Protein AF-A0A4R9LVB4-F1 (afdb_monomer_lite)

Foldseek 3Di:
DPDVPLVLVVVLQCVLQVDDPPDPDDPLADQLAQDPDQDDQDDDDDPDDFDDDDPVLVVLQVVSVVSCVVSCCLPLVNLVVSLVSLVVQQVLLCPQQDPVSCPVPYDDRQDDRNDGPRSSLRSSLVSRLVVLLVDDLVSLVVSLSSLSSSLSSLVSSLVSDDPVSVVSSVVSVVSSVSSSVSSVSSVVSSVVVVCVVVVD

Sequence (200 aa):
MKNYFLKIFFILVCTLIGCDFSTPKGNLIAPISNTEVRYPALVIPEGFAPSPMIAVESQKIESTKNLILRKGFNDNQVITIQLEELKSLNEFFRNNTTSEGTKFIGQIEGYSPGMTLEEYIDQTIQITIENAKNHPIEFLKDLRLEIVSWVFALQLIKSRCDVNTSEECKAISNISDKYLFLREEVIKIITEKSKAEIGL

pLDDT: mean 72.22, std 20.3, range [26.42, 96.81]

Organism: NCBI:txid1193500

Structure (mmCIF, N/CA/C/O backbone):
data_AF-A0A4R9LVB4-F1
#
_entry.id   AF-A0A4R9LVB4-F1
#
loop_
_atom_site.group_PDB
_atom_site.id
_atom_site.type_symbol
_atom_site.label_atom_id
_atom_site.label_alt_id
_atom_site.label_comp_id
_atom_site.label_asym_id
_atom_site.label_entity_id
_atom_site.label_seq_id
_atom_site.pdbx_PDB_ins_code
_atom_site.Cartn_x
_atom_site.Cartn_y
_atom_site.Cartn_z
_atom_site.occupancy
_atom_site.B_iso_or_equiv
_atom_site.auth_seq_id
_atom_site.auth_comp_id
_atom_site.auth_asym_id
_atom_site.auth_atom_id
_atom_site.pdbx_PDB_model_num
ATOM 1 N N . MET A 1 1 ? 9.456 16.749 22.267 1.00 26.91 1 MET A N 1
ATOM 2 C CA . MET A 1 1 ? 8.424 15.817 21.770 1.00 26.91 1 MET A CA 1
ATOM 3 C C . MET A 1 1 ? 8.165 16.123 20.303 1.00 26.91 1 MET A C 1
ATOM 5 O O . MET A 1 1 ? 7.292 16.910 19.984 1.00 26.91 1 MET A O 1
ATOM 9 N N . LYS A 1 2 ? 9.029 15.604 19.429 1.00 26.69 2 LYS A N 1
ATOM 10 C CA . LYS A 1 2 ? 8.995 15.784 17.973 1.00 26.69 2 LYS A CA 1
ATOM 11 C C . LYS A 1 2 ? 8.874 14.378 17.369 1.00 26.69 2 LYS A C 1
ATOM 13 O O . LYS A 1 2 ? 9.539 13.476 17.875 1.00 26.69 2 LYS A O 1
ATOM 18 N N . ASN A 1 3 ? 8.050 14.214 16.333 1.00 30.45 3 ASN A N 1
ATOM 19 C CA . ASN A 1 3 ? 7.926 13.013 15.483 1.00 30.45 3 ASN A CA 1
ATOM 20 C C . ASN A 1 3 ? 6.922 11.924 15.919 1.00 30.45 3 ASN A C 1
ATOM 22 O O . ASN A 1 3 ? 7.220 10.749 15.726 1.00 30.45 3 ASN A O 1
ATOM 26 N N . TYR A 1 4 ? 5.751 12.249 16.484 1.00 30.80 4 TYR A N 1
ATOM 27 C CA . TYR A 1 4 ? 4.797 11.207 16.919 1.00 30.80 4 TYR A CA 1
ATOM 28 C C . TYR A 1 4 ? 3.631 10.922 15.968 1.00 30.80 4 TYR A C 1
ATOM 30 O O . TYR A 1 4 ? 3.122 9.813 15.998 1.00 30.80 4 TYR A O 1
ATOM 38 N N . PHE A 1 5 ? 3.238 11.832 15.078 1.00 32.47 5 PHE A N 1
ATOM 39 C CA . PHE A 1 5 ? 2.037 11.594 14.263 1.00 32.47 5 PHE A CA 1
ATOM 40 C C . PHE A 1 5 ? 2.294 10.924 12.916 1.00 32.47 5 PHE A C 1
ATOM 42 O O . PHE A 1 5 ? 1.523 10.049 12.536 1.00 32.47 5 PHE A O 1
ATOM 49 N N . LEU A 1 6 ? 3.437 11.192 12.273 1.00 35.38 6 LEU A N 1
ATOM 50 C CA . LEU A 1 6 ? 3.921 10.333 11.184 1.00 35.38 6 LEU A CA 1
ATOM 51 C C . LEU A 1 6 ? 4.156 8.906 11.700 1.00 35.38 6 LEU A C 1
ATOM 53 O O . LEU A 1 6 ? 3.907 7.934 11.000 1.00 35.38 6 LEU A O 1
ATOM 57 N N . LYS A 1 7 ? 4.533 8.784 12.981 1.00 30.44 7 LYS A N 1
ATOM 58 C CA . LYS A 1 7 ? 4.608 7.507 13.677 1.00 30.44 7 LYS A CA 1
ATOM 59 C C . LYS A 1 7 ? 3.251 6.872 13.939 1.00 30.44 7 LYS A C 1
ATOM 61 O O . LYS A 1 7 ? 3.282 5.688 14.137 1.00 30.44 7 LYS A O 1
ATOM 66 N N . ILE A 1 8 ? 2.088 7.521 13.943 1.00 36.44 8 ILE A N 1
ATOM 67 C CA . ILE A 1 8 ? 0.835 6.802 14.267 1.00 36.44 8 ILE A CA 1
ATOM 68 C C . ILE A 1 8 ? 0.331 6.007 13.060 1.00 36.44 8 ILE A C 1
ATOM 70 O O . ILE A 1 8 ? 0.051 4.827 13.214 1.00 36.44 8 ILE A O 1
ATOM 74 N N . PHE A 1 9 ? 0.339 6.572 11.849 1.00 38.88 9 PHE A N 1
ATOM 75 C CA . PHE A 1 9 ? 0.027 5.804 10.632 1.00 38.88 9 PHE A CA 1
ATOM 76 C C . PHE A 1 9 ? 1.155 4.816 10.283 1.00 38.88 9 PHE A C 1
ATOM 78 O O . PHE A 1 9 ? 0.899 3.676 9.903 1.00 38.88 9 PHE A O 1
ATOM 85 N N . PHE A 1 10 ? 2.413 5.215 10.511 1.00 39.78 10 PHE A N 1
ATOM 86 C CA . PHE A 1 10 ? 3.577 4.344 10.352 1.00 39.78 10 PHE A CA 1
ATOM 87 C C . PHE A 1 10 ? 3.669 3.276 11.447 1.00 39.78 10 PHE A C 1
ATOM 89 O O . PHE A 1 10 ? 4.122 2.196 11.151 1.00 39.78 10 PHE A O 1
ATOM 96 N N . ILE A 1 11 ? 3.225 3.493 12.687 1.00 42.69 11 ILE A N 1
ATOM 97 C CA . ILE A 1 11 ? 3.117 2.450 13.723 1.00 42.69 11 ILE A CA 1
ATOM 98 C C . ILE A 1 11 ? 1.919 1.578 13.397 1.00 42.69 11 ILE A C 1
ATOM 100 O O . ILE A 1 11 ? 2.075 0.380 13.503 1.00 42.69 11 ILE A O 1
ATOM 104 N N . LEU A 1 12 ? 0.785 2.094 12.918 1.00 40.44 12 LEU A N 1
ATOM 105 C CA . LEU A 1 12 ? -0.330 1.242 12.494 1.00 40.44 12 LEU A CA 1
ATOM 106 C C . LEU A 1 12 ? 0.132 0.276 11.392 1.00 40.44 12 LEU A C 1
ATOM 108 O O . LEU A 1 12 ? 0.024 -0.933 11.540 1.00 40.44 12 LEU A O 1
ATOM 112 N N . VAL A 1 13 ? 0.773 0.795 10.340 1.00 43.84 13 VAL A N 1
ATOM 113 C CA . VAL A 1 13 ? 1.277 -0.009 9.220 1.00 43.84 13 VAL A CA 1
ATOM 114 C C . VAL A 1 13 ? 2.515 -0.831 9.611 1.00 43.84 13 VAL A C 1
ATOM 116 O O . VAL A 1 13 ? 2.524 -2.030 9.379 1.00 43.84 13 VAL A O 1
ATOM 119 N N . CYS A 1 14 ? 3.535 -0.280 10.275 1.00 39.94 14 CYS A N 1
ATOM 120 C CA . CYS A 1 14 ? 4.749 -1.013 10.682 1.00 39.94 14 CYS A CA 1
ATOM 121 C C . CYS A 1 14 ? 4.556 -1.961 11.867 1.00 39.94 14 CYS A C 1
ATOM 123 O O . CYS A 1 14 ? 5.335 -2.909 11.988 1.00 39.94 14 CYS A O 1
ATOM 125 N N . THR A 1 15 ? 3.552 -1.757 12.726 1.00 38.78 15 THR A N 1
ATOM 126 C CA . THR A 1 15 ? 3.123 -2.801 13.666 1.00 38.78 15 THR A CA 1
ATOM 127 C C . THR A 1 15 ? 2.444 -3.909 12.884 1.00 38.78 15 THR A C 1
ATOM 129 O O . THR A 1 15 ? 2.888 -5.035 13.022 1.00 38.78 15 THR A O 1
ATOM 132 N N . LEU A 1 16 ? 1.535 -3.616 11.946 1.00 39.50 16 LEU A N 1
ATOM 133 C CA . LEU A 1 16 ? 0.900 -4.629 11.089 1.00 39.50 16 LEU A CA 1
ATOM 134 C C . LEU A 1 16 ? 1.887 -5.508 10.296 1.00 39.50 16 LEU A C 1
ATOM 136 O O . LEU A 1 16 ? 1.681 -6.715 10.211 1.00 39.50 16 LEU A O 1
ATOM 140 N N . ILE A 1 17 ? 2.974 -4.955 9.747 1.00 37.66 17 ILE A N 1
ATOM 141 C CA . ILE A 1 17 ? 4.008 -5.732 9.015 1.00 37.66 17 ILE A CA 1
ATOM 142 C C . ILE A 1 17 ? 5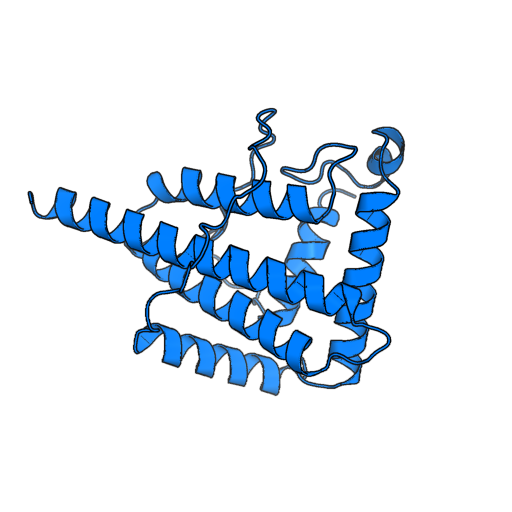.211 -6.110 9.874 1.00 37.66 17 ILE A C 1
ATOM 144 O O . ILE A 1 17 ? 6.146 -6.735 9.381 1.00 37.66 17 ILE A O 1
ATOM 148 N N . GLY A 1 18 ? 5.217 -5.755 11.158 1.00 32.81 18 GLY A N 1
ATOM 149 C CA . GLY A 1 18 ? 6.311 -6.081 12.050 1.00 32.81 18 GLY A CA 1
ATOM 150 C C . GLY A 1 18 ? 7.680 -5.632 11.532 1.00 32.81 18 GLY A C 1
ATOM 151 O O . GLY A 1 18 ? 8.610 -6.440 11.593 1.00 32.81 18 GLY A O 1
ATOM 152 N N . CYS A 1 19 ? 7.798 -4.391 11.051 1.00 35.19 19 CYS A N 1
ATOM 153 C CA . CYS A 1 19 ? 9.089 -3.818 10.680 1.00 35.19 19 CYS A CA 1
ATOM 154 C C . CYS A 1 19 ? 10.017 -3.828 11.896 1.00 35.19 19 CYS A C 1
ATOM 156 O O . CYS A 1 19 ? 9.744 -3.216 12.930 1.00 35.19 19 CYS A O 1
ATOM 158 N N . ASP A 1 20 ? 11.119 -4.552 11.761 1.00 26.66 20 ASP A N 1
ATOM 159 C CA . ASP A 1 20 ? 12.248 -4.451 12.661 1.00 26.66 20 ASP A CA 1
ATOM 160 C C . ASP A 1 20 ? 12.959 -3.117 12.384 1.00 26.66 20 ASP A C 1
ATOM 162 O O . ASP A 1 20 ? 13.571 -2.933 11.334 1.00 26.66 20 ASP A O 1
ATOM 166 N N . PHE A 1 21 ? 12.873 -2.165 13.317 1.00 36.38 21 PHE A N 1
ATOM 167 C CA . PHE A 1 21 ? 13.609 -0.894 13.246 1.00 36.38 21 PHE A CA 1
ATOM 168 C C . PHE A 1 21 ? 15.138 -1.078 13.374 1.00 36.38 21 PHE A C 1
ATOM 170 O O . PHE A 1 21 ? 15.876 -0.093 13.362 1.00 36.38 21 PHE A O 1
ATOM 177 N N . SER A 1 22 ? 15.630 -2.318 13.489 1.00 26.42 22 SER A N 1
ATOM 178 C CA . SER A 1 22 ? 17.054 -2.641 13.634 1.00 26.42 22 SER A CA 1
A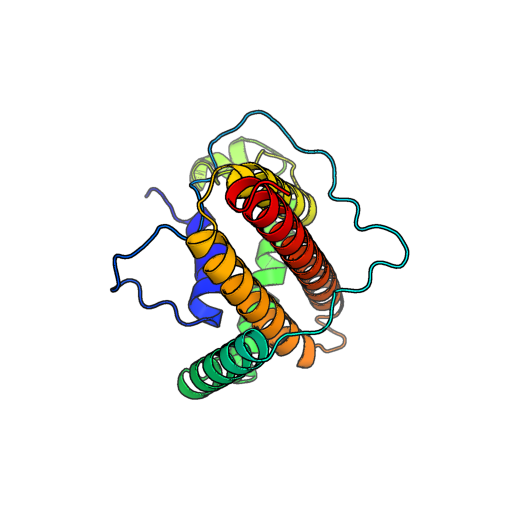TOM 179 C C . SER A 1 22 ? 17.814 -2.798 12.312 1.00 26.42 22 SER A C 1
ATOM 181 O O . SER A 1 22 ? 19.028 -2.998 12.355 1.00 26.42 22 SER A O 1
ATOM 183 N N . THR A 1 23 ? 17.169 -2.733 11.137 1.00 27.95 23 THR A N 1
ATOM 184 C CA . THR A 1 23 ? 17.872 -2.917 9.850 1.00 27.95 23 THR A CA 1
ATOM 185 C C . THR A 1 23 ? 18.045 -1.598 9.083 1.00 27.95 23 THR A C 1
ATOM 187 O O . THR A 1 23 ? 17.078 -1.066 8.540 1.00 27.95 23 THR A O 1
ATOM 190 N N . PRO A 1 24 ? 19.274 -1.055 8.968 1.00 30.64 24 PRO A N 1
ATOM 191 C CA . PRO A 1 24 ? 19.526 0.154 8.203 1.00 30.64 24 PRO A CA 1
ATOM 192 C C . PRO A 1 24 ? 19.801 -0.216 6.743 1.00 30.64 24 PRO A C 1
ATOM 194 O O . PRO A 1 24 ? 20.961 -0.344 6.364 1.00 30.64 24 PRO A O 1
ATOM 197 N N . LYS A 1 25 ? 18.771 -0.389 5.907 1.00 29.84 25 LYS A N 1
ATOM 198 C CA . LYS A 1 25 ? 18.921 -0.312 4.440 1.00 29.84 25 LYS A CA 1
ATOM 199 C C . LYS A 1 25 ? 17.657 0.250 3.792 1.00 29.84 25 LYS A C 1
ATOM 201 O O . LYS A 1 25 ? 16.696 -0.469 3.571 1.00 29.84 25 LYS A O 1
ATOM 206 N N . GLY A 1 26 ? 17.730 1.537 3.457 1.00 28.50 26 GLY A N 1
ATOM 207 C CA . GLY A 1 26 ? 16.773 2.236 2.607 1.00 28.50 26 GLY A CA 1
ATOM 208 C C . GLY A 1 26 ? 15.597 2.816 3.379 1.00 28.50 26 GLY A C 1
ATOM 209 O O . GLY A 1 26 ? 14.735 2.090 3.856 1.00 28.50 26 GLY A O 1
ATOM 210 N N . ASN A 1 27 ? 15.522 4.145 3.448 1.00 32.59 27 ASN A N 1
ATOM 211 C CA . ASN A 1 27 ? 14.241 4.810 3.657 1.00 32.59 27 ASN A CA 1
ATOM 212 C C . ASN A 1 27 ? 13.368 4.457 2.440 1.00 32.59 27 ASN A C 1
ATOM 214 O O . ASN A 1 27 ? 13.447 5.119 1.410 1.00 32.59 27 ASN A O 1
ATOM 218 N N . LEU A 1 28 ? 12.607 3.360 2.535 1.00 38.12 28 LEU A N 1
ATOM 219 C CA . LEU A 1 28 ? 11.703 2.860 1.485 1.00 38.12 28 LEU A CA 1
ATOM 220 C C . LEU A 1 28 ? 10.564 3.838 1.172 1.00 38.12 28 LEU A C 1
ATOM 222 O O . LEU A 1 28 ? 9.851 3.683 0.188 1.00 38.12 28 LEU A O 1
ATOM 226 N N . ILE A 1 29 ? 10.425 4.870 1.997 1.00 38.47 29 ILE A N 1
ATOM 227 C CA . ILE A 1 29 ? 9.516 5.983 1.802 1.00 38.47 29 ILE A CA 1
ATOM 228 C C . ILE A 1 29 ? 10.393 7.230 1.751 1.00 38.47 29 ILE A C 1
ATOM 230 O O . ILE A 1 29 ? 11.121 7.531 2.703 1.00 38.47 29 ILE A O 1
ATOM 234 N N . ALA A 1 30 ? 10.373 7.922 0.612 1.00 33.88 30 ALA A N 1
ATOM 235 C CA . ALA A 1 30 ? 10.979 9.240 0.511 1.00 33.88 30 ALA A CA 1
ATOM 236 C C . ALA A 1 30 ? 10.331 10.149 1.572 1.00 33.88 30 ALA A C 1
ATOM 238 O O . ALA A 1 30 ? 9.108 10.091 1.722 1.00 33.88 30 ALA A O 1
ATOM 239 N N . PRO A 1 31 ? 11.107 10.962 2.316 1.00 40.16 31 PRO A N 1
ATOM 240 C CA . PRO A 1 31 ? 10.528 11.899 3.270 1.00 40.16 31 PRO A CA 1
ATOM 241 C C . PRO A 1 31 ? 9.497 12.745 2.531 1.00 40.16 31 PRO A C 1
ATOM 243 O O . PRO A 1 31 ? 9.786 13.289 1.458 1.00 40.16 31 PRO A O 1
ATOM 246 N N . ILE A 1 32 ? 8.284 12.801 3.075 1.00 42.19 32 ILE A N 1
ATOM 247 C CA . ILE A 1 32 ? 7.233 13.621 2.501 1.00 42.19 32 ILE A CA 1
ATOM 248 C C . ILE A 1 32 ? 7.673 15.046 2.827 1.00 42.19 32 ILE A C 1
ATOM 250 O O . ILE A 1 32 ? 7.535 15.535 3.944 1.00 42.19 32 ILE A O 1
ATOM 254 N N . SER A 1 33 ? 8.328 15.695 1.866 1.00 42.34 33 SER A N 1
ATOM 255 C CA . SER A 1 33 ? 8.682 17.104 1.996 1.00 42.34 33 SER A CA 1
ATOM 256 C C . SER A 1 33 ? 7.420 17.878 2.379 1.00 42.34 33 SER A C 1
ATOM 258 O O . SER A 1 33 ? 6.333 17.563 1.890 1.00 42.34 33 SER A O 1
ATOM 260 N N . ASN A 1 34 ? 7.556 18.888 3.243 1.00 45.31 34 ASN A N 1
ATOM 261 C CA . ASN A 1 34 ? 6.522 19.894 3.481 1.00 45.31 34 ASN A CA 1
ATOM 262 C C . ASN A 1 34 ? 6.298 20.688 2.182 1.00 45.31 34 ASN A C 1
ATOM 264 O O . ASN A 1 34 ? 6.705 21.840 2.054 1.00 45.31 34 ASN A O 1
ATOM 268 N N . THR A 1 35 ? 5.719 20.054 1.170 1.00 45.09 35 THR A N 1
ATOM 269 C CA . THR A 1 35 ? 5.349 20.700 -0.074 1.00 45.09 35 THR A CA 1
ATOM 270 C C . THR A 1 35 ? 4.042 21.433 0.167 1.00 45.09 35 THR A C 1
ATOM 272 O O . THR A 1 35 ? 3.035 20.813 0.499 1.00 45.09 35 THR A O 1
ATOM 275 N N . GLU A 1 36 ? 4.037 22.746 -0.055 1.00 51.00 36 GLU A N 1
ATOM 276 C CA . GLU A 1 36 ? 2.815 23.569 -0.079 1.00 51.00 36 GLU A CA 1
ATOM 277 C C . GLU A 1 36 ? 1.851 23.165 -1.214 1.00 51.00 36 GLU A C 1
ATOM 279 O O . GLU A 1 36 ? 0.720 23.642 -1.289 1.00 51.00 36 GLU A O 1
ATOM 284 N N . VAL A 1 37 ? 2.286 22.264 -2.101 1.00 60.00 37 VAL A N 1
ATOM 285 C CA . VAL A 1 37 ? 1.506 21.736 -3.217 1.00 60.00 37 VAL A CA 1
ATOM 286 C C . VAL A 1 37 ? 0.529 20.680 -2.705 1.00 60.00 37 VAL A C 1
ATOM 288 O O . VAL A 1 37 ? 0.914 19.550 -2.400 1.00 60.00 37 VAL A O 1
ATOM 291 N N . ARG A 1 38 ? -0.754 21.049 -2.632 1.00 67.81 38 ARG A N 1
ATOM 292 C CA . ARG A 1 38 ? -1.850 20.082 -2.522 1.00 67.81 38 ARG A CA 1
ATOM 293 C C . ARG A 1 38 ? -2.074 19.436 -3.881 1.00 67.81 38 ARG A C 1
ATOM 295 O O . ARG A 1 38 ? -2.348 20.124 -4.864 1.00 67.81 38 ARG A O 1
ATOM 302 N N . TYR A 1 39 ? -1.975 18.118 -3.911 1.00 71.75 39 TYR A N 1
ATOM 303 C CA . TYR A 1 39 ? -2.419 17.336 -5.050 1.00 71.75 39 TYR A CA 1
ATOM 304 C C . TYR A 1 39 ? -3.958 17.306 -5.093 1.00 71.75 39 TYR A C 1
ATOM 306 O O . TYR A 1 39 ? -4.591 17.378 -4.035 1.00 71.75 39 TYR A O 1
ATOM 314 N N . PRO A 1 40 ? -4.580 17.241 -6.286 1.00 78.31 40 PRO A N 1
ATOM 315 C CA . PRO A 1 40 ? -6.023 17.026 -6.393 1.00 78.31 40 PRO A CA 1
ATOM 316 C C . PRO A 1 40 ? -6.410 15.671 -5.784 1.00 78.31 40 PRO A C 1
ATOM 318 O O . PRO A 1 40 ? -5.545 14.837 -5.541 1.00 78.31 40 PRO A O 1
ATOM 321 N N . ALA A 1 41 ? -7.701 15.417 -5.563 1.00 83.38 41 ALA A N 1
ATOM 322 C CA . ALA A 1 41 ? -8.158 14.093 -5.133 1.00 83.38 41 ALA A CA 1
ATOM 323 C C . ALA A 1 41 ? -7.680 13.004 -6.111 1.00 83.38 41 ALA A C 1
ATOM 325 O O . ALA A 1 41 ? -7.690 13.208 -7.331 1.00 83.38 41 ALA A O 1
ATOM 326 N N . LEU A 1 42 ? -7.253 11.856 -5.581 1.00 85.81 42 LEU A N 1
ATOM 327 C CA . LEU A 1 42 ? -6.795 10.748 -6.413 1.00 85.81 42 LEU A CA 1
ATOM 328 C C . LEU A 1 42 ? -8.013 10.095 -7.067 1.00 85.81 42 LEU A C 1
ATOM 330 O O . LEU A 1 42 ? -8.842 9.482 -6.396 1.00 85.81 42 LEU A O 1
ATOM 334 N N . VAL A 1 43 ? -8.101 10.191 -8.391 1.00 85.81 43 VAL A N 1
ATOM 335 C CA . VAL A 1 43 ? -9.180 9.559 -9.154 1.00 85.81 43 VAL A CA 1
ATOM 336 C C . VAL A 1 43 ? -8.697 8.212 -9.679 1.00 85.81 43 VAL A C 1
ATOM 338 O O . VAL A 1 43 ? -7.896 8.152 -10.611 1.00 85.81 43 VAL A O 1
ATOM 341 N N . ILE A 1 44 ? -9.202 7.124 -9.095 1.00 85.19 44 ILE A N 1
ATOM 342 C CA . ILE A 1 44 ? -9.044 5.783 -9.667 1.00 85.19 44 ILE A CA 1
ATOM 343 C C . ILE A 1 44 ? -9.975 5.685 -10.891 1.00 85.19 44 ILE A C 1
ATOM 345 O O . ILE A 1 44 ? -11.166 5.972 -10.752 1.00 85.19 44 ILE A O 1
ATOM 349 N N . PRO A 1 45 ? -9.475 5.300 -12.082 1.00 85.44 45 PRO A N 1
ATOM 350 C CA . PRO A 1 45 ? -10.300 5.185 -13.281 1.00 85.44 45 PRO A CA 1
ATOM 351 C C . PRO A 1 45 ? -11.492 4.241 -13.099 1.00 85.44 45 PRO A C 1
ATOM 353 O O . PRO A 1 45 ? -11.382 3.191 -12.462 1.00 85.44 45 PRO A O 1
ATOM 356 N N . GLU A 1 46 ? -12.622 4.583 -13.715 1.00 80.56 46 GLU A N 1
ATOM 357 C CA . GLU A 1 46 ? -13.790 3.706 -13.728 1.00 80.56 46 GLU A CA 1
ATOM 358 C C . GLU A 1 46 ? -13.447 2.382 -14.432 1.00 80.56 46 GLU A C 1
ATOM 360 O O . GLU A 1 46 ? -12.850 2.367 -15.509 1.00 80.56 46 GLU A O 1
ATOM 365 N N . GLY A 1 47 ? -13.779 1.255 -13.795 1.00 82.19 47 GLY A N 1
ATOM 366 C CA . GLY A 1 47 ? -13.413 -0.075 -14.291 1.00 82.19 47 GLY A CA 1
ATOM 367 C C . GLY A 1 47 ? -11.956 -0.479 -14.034 1.00 82.19 47 GLY A C 1
ATOM 368 O O . GLY A 1 47 ? -11.500 -1.467 -14.612 1.00 82.19 47 GLY A O 1
ATOM 369 N N . PHE A 1 48 ? -11.224 0.246 -13.179 1.00 88.50 48 PHE A N 1
ATOM 370 C CA . PHE A 1 48 ? -9.892 -0.160 -12.739 1.00 88.50 48 PHE A CA 1
ATOM 371 C C . PHE A 1 48 ? -9.899 -1.592 -12.191 1.00 88.50 48 PHE A C 1
ATOM 373 O O . PHE A 1 48 ? -10.632 -1.924 -11.258 1.00 88.50 48 PHE A O 1
ATOM 380 N N . ALA A 1 49 ? -9.034 -2.425 -12.761 1.00 89.19 49 ALA A N 1
ATOM 381 C CA . ALA A 1 49 ? -8.739 -3.761 -12.277 1.00 89.19 49 ALA A CA 1
ATOM 382 C C . ALA A 1 49 ? -7.212 -3.924 -12.238 1.00 89.19 49 ALA A C 1
ATOM 384 O O . ALA A 1 49 ? -6.564 -3.719 -13.270 1.00 89.19 49 ALA A O 1
ATOM 385 N N . PRO A 1 50 ? -6.617 -4.265 -11.079 1.00 91.00 50 PRO A N 1
ATOM 386 C CA . PRO A 1 50 ? -5.175 -4.436 -10.979 1.00 91.00 50 PRO A CA 1
ATOM 387 C C . PRO A 1 50 ? -4.713 -5.627 -11.821 1.00 91.00 50 PRO A C 1
ATOM 389 O O . PRO A 1 50 ? -5.428 -6.621 -11.987 1.00 91.00 50 PRO A O 1
ATOM 392 N N . SER A 1 51 ? -3.487 -5.547 -12.329 1.00 93.69 51 SER A N 1
ATOM 393 C CA . SER A 1 51 ? -2.873 -6.652 -13.058 1.00 93.69 51 SER A CA 1
ATOM 394 C C . SER A 1 51 ? -2.677 -7.869 -12.138 1.00 93.69 51 SER A C 1
ATOM 396 O O . SER A 1 51 ? -2.460 -7.694 -10.932 1.00 93.69 51 SER A O 1
ATOM 398 N N . PRO A 1 52 ? -2.707 -9.112 -12.663 1.00 94.06 52 PRO A N 1
ATOM 399 C CA . PRO A 1 52 ? -2.492 -10.306 -11.851 1.00 94.06 52 PRO A CA 1
ATOM 400 C C . PRO A 1 52 ? -1.190 -10.248 -11.041 1.00 94.06 52 PRO A C 1
ATOM 402 O O . PRO A 1 52 ? -0.183 -9.678 -11.475 1.00 94.06 52 PRO A O 1
ATOM 405 N N . MET A 1 53 ? -1.201 -10.857 -9.856 1.00 92.50 53 MET A N 1
ATOM 406 C CA . MET A 1 53 ? 0.001 -10.959 -9.031 1.00 92.50 53 MET A CA 1
ATOM 407 C C . MET A 1 53 ? 1.018 -11.904 -9.669 1.00 92.50 53 MET A C 1
ATOM 409 O O . MET A 1 53 ? 0.675 -12.995 -10.124 1.00 92.50 53 MET A O 1
ATOM 413 N N . ILE A 1 54 ? 2.286 -11.501 -9.667 1.00 93.69 54 ILE A N 1
ATOM 414 C CA . ILE A 1 54 ? 3.388 -12.368 -10.093 1.00 93.69 54 ILE A CA 1
ATOM 415 C C . ILE A 1 54 ? 3.823 -13.293 -8.947 1.00 93.69 54 ILE A C 1
ATOM 417 O O . ILE A 1 54 ? 3.505 -13.071 -7.775 1.00 93.69 54 ILE A O 1
ATOM 421 N N . ALA A 1 55 ? 4.603 -14.327 -9.271 1.00 95.62 55 ALA A N 1
ATOM 422 C CA . ALA A 1 55 ? 5.053 -15.322 -8.294 1.00 95.62 55 ALA A CA 1
ATOM 423 C C . ALA A 1 55 ? 5.789 -14.701 -7.090 1.00 95.62 55 ALA A C 1
ATOM 425 O O . ALA A 1 55 ? 5.551 -15.098 -5.952 1.00 95.62 55 ALA A O 1
ATOM 426 N N . VAL A 1 56 ? 6.633 -13.691 -7.325 1.00 93.50 56 VAL A N 1
ATOM 427 C CA . VAL A 1 56 ? 7.397 -13.015 -6.260 1.00 93.50 56 VAL A CA 1
ATOM 428 C C . VAL A 1 56 ? 6.478 -12.243 -5.305 1.00 93.50 56 VAL A C 1
ATOM 430 O O . VAL A 1 56 ? 6.679 -12.279 -4.095 1.00 93.50 56 VAL A O 1
ATOM 433 N N . GLU A 1 57 ? 5.419 -11.608 -5.814 1.00 93.19 57 GLU A N 1
ATOM 434 C CA . GLU A 1 57 ? 4.415 -10.934 -4.975 1.00 93.19 57 GLU A CA 1
ATOM 435 C C . GLU A 1 57 ? 3.637 -11.940 -4.126 1.00 93.19 57 GLU A C 1
ATOM 437 O O . GLU A 1 57 ? 3.411 -11.713 -2.941 1.00 93.19 57 GLU A O 1
ATOM 442 N N . SER A 1 58 ? 3.298 -13.093 -4.706 1.00 95.06 58 SER A N 1
ATOM 443 C CA . SER A 1 58 ? 2.620 -14.174 -3.982 1.00 95.06 58 SER A CA 1
ATOM 444 C C . SER A 1 58 ? 3.488 -14.719 -2.839 1.00 95.06 58 SER A C 1
ATOM 446 O O . SER A 1 58 ? 3.002 -14.929 -1.729 1.00 95.06 58 SER A O 1
ATOM 448 N N . GLN A 1 59 ? 4.792 -14.892 -3.080 1.00 93.31 59 GLN A N 1
ATOM 449 C CA . GLN A 1 59 ? 5.749 -15.292 -2.043 1.00 93.31 59 GLN A CA 1
ATOM 450 C C . GLN A 1 59 ? 5.880 -14.234 -0.945 1.00 93.31 59 GLN A C 1
ATOM 452 O O . GLN A 1 59 ? 5.906 -14.575 0.239 1.00 93.31 59 GLN A O 1
ATOM 457 N N . LYS A 1 60 ? 5.925 -12.950 -1.320 1.00 88.75 60 LYS A N 1
ATOM 458 C CA . LYS A 1 60 ? 5.962 -11.843 -0.362 1.00 88.75 60 LYS A CA 1
ATOM 459 C C . LYS A 1 60 ? 4.722 -11.853 0.531 1.00 88.75 60 LYS A C 1
ATOM 461 O O . LYS A 1 60 ? 4.877 -11.811 1.749 1.00 88.75 60 LYS A O 1
ATOM 466 N N . ILE A 1 61 ? 3.528 -12.010 -0.036 1.00 88.81 61 ILE A N 1
ATOM 467 C CA . ILE A 1 61 ? 2.277 -12.118 0.728 1.00 88.81 61 ILE A CA 1
ATOM 468 C C . ILE A 1 61 ? 2.330 -13.284 1.716 1.00 88.81 61 ILE A C 1
ATOM 470 O O . ILE A 1 61 ? 2.017 -13.102 2.891 1.00 88.81 61 ILE A O 1
ATOM 474 N N . GLU A 1 62 ? 2.779 -14.463 1.284 1.00 90.62 62 GLU A N 1
ATOM 475 C CA . GLU A 1 62 ? 2.889 -15.621 2.177 1.00 90.62 62 GLU A CA 1
ATOM 476 C C . GLU A 1 62 ? 3.908 -15.375 3.304 1.00 90.62 62 GLU A C 1
ATOM 478 O O . GLU A 1 62 ? 3.662 -15.713 4.463 1.00 90.62 62 GLU A O 1
ATOM 483 N N . SER A 1 63 ? 5.031 -14.713 3.013 1.00 81.69 63 SER A N 1
ATOM 484 C CA . SER A 1 63 ? 6.000 -14.319 4.043 1.00 81.69 63 SER A CA 1
ATOM 485 C C . SER A 1 63 ? 5.404 -13.324 5.051 1.00 81.69 63 SER A C 1
ATOM 487 O O . SER A 1 63 ? 5.569 -13.497 6.260 1.00 81.69 63 SER A O 1
ATOM 489 N N . THR A 1 64 ? 4.638 -12.337 4.573 1.00 82.00 64 THR A N 1
ATOM 490 C CA . THR A 1 64 ? 3.949 -11.339 5.400 1.00 82.00 64 THR A CA 1
ATOM 491 C C . THR A 1 64 ? 2.882 -11.989 6.271 1.00 82.00 64 THR A C 1
ATOM 493 O O . THR A 1 64 ? 2.826 -11.725 7.470 1.00 82.00 64 THR A O 1
ATOM 496 N N . LYS A 1 65 ? 2.084 -12.900 5.710 1.00 85.19 65 LYS A N 1
ATOM 497 C CA . LYS A 1 65 ? 1.105 -13.694 6.453 1.00 85.19 65 LYS A CA 1
ATOM 498 C C . LYS A 1 65 ? 1.764 -14.464 7.591 1.00 85.19 65 LYS A C 1
ATOM 500 O O . LYS A 1 65 ? 1.320 -14.362 8.729 1.00 85.19 65 LYS A O 1
ATOM 505 N N . ASN A 1 66 ? 2.842 -15.193 7.311 1.00 78.50 66 ASN A N 1
ATOM 506 C CA . ASN A 1 66 ? 3.559 -15.951 8.335 1.00 78.50 66 ASN A CA 1
ATOM 507 C C . ASN A 1 66 ? 4.126 -15.048 9.438 1.00 78.50 66 ASN A C 1
ATOM 509 O O . ASN A 1 66 ? 4.101 -15.421 10.610 1.00 78.50 66 ASN A O 1
ATOM 513 N N . LEU A 1 67 ? 4.602 -13.852 9.086 1.00 77.19 67 LEU A N 1
ATOM 514 C CA . LEU A 1 67 ? 5.072 -12.867 10.056 1.00 77.19 67 LEU A CA 1
ATOM 515 C C . LEU A 1 67 ? 3.937 -12.346 10.949 1.00 77.19 67 LEU A C 1
ATOM 517 O O . LEU A 1 67 ? 4.090 -12.326 12.169 1.00 77.19 67 LEU A O 1
ATOM 521 N N . ILE A 1 68 ? 2.800 -11.983 10.353 1.00 77.25 68 ILE A N 1
ATOM 522 C CA . ILE A 1 68 ? 1.595 -11.527 11.059 1.00 77.25 68 ILE A CA 1
ATOM 523 C C . ILE A 1 68 ? 1.092 -12.593 12.035 1.00 77.25 68 ILE A C 1
ATOM 525 O O . ILE A 1 68 ? 0.863 -12.286 13.204 1.00 77.25 68 ILE A O 1
ATOM 529 N N . LEU A 1 69 ? 0.995 -13.847 11.579 1.00 78.94 69 LEU A N 1
ATOM 530 C CA . LEU A 1 69 ? 0.573 -14.979 12.406 1.00 78.94 69 LEU A CA 1
ATOM 531 C C . LEU A 1 69 ? 1.520 -15.195 13.591 1.00 78.94 69 LEU A C 1
ATOM 533 O O . LEU A 1 69 ? 1.078 -15.357 14.723 1.00 78.94 69 LEU A O 1
ATOM 537 N N . ARG A 1 70 ? 2.837 -15.166 13.353 1.00 74.00 70 ARG A N 1
ATOM 538 C CA . ARG A 1 70 ? 3.842 -15.344 14.416 1.00 74.00 70 ARG A CA 1
ATOM 539 C C . ARG A 1 70 ? 3.810 -14.236 15.462 1.00 74.00 70 ARG A C 1
ATOM 541 O O . ARG A 1 70 ? 4.176 -14.487 16.605 1.00 74.00 70 ARG A O 1
ATOM 548 N N . LYS A 1 71 ? 3.422 -13.022 15.069 1.00 75.44 71 LYS A N 1
ATOM 549 C CA . LYS A 1 71 ? 3.334 -11.860 15.960 1.00 75.44 71 LYS A CA 1
ATOM 550 C C . LYS A 1 71 ? 1.960 -11.704 16.626 1.00 75.44 71 LYS A C 1
ATOM 552 O O . LYS A 1 71 ? 1.807 -10.799 17.436 1.00 75.44 71 LYS A O 1
ATOM 557 N N . GLY A 1 72 ? 0.986 -12.565 16.311 1.00 73.00 72 GLY A N 1
ATOM 558 C CA . GLY A 1 72 ? -0.370 -12.497 16.868 1.00 73.00 72 GLY A CA 1
ATOM 559 C C . GLY A 1 72 ? -1.208 -11.334 16.326 1.00 73.00 72 GLY A C 1
ATOM 560 O O . GLY A 1 72 ? -2.258 -11.019 16.873 1.00 73.00 72 GLY A O 1
ATOM 561 N N . PHE A 1 73 ? -0.795 -10.681 15.233 1.00 73.69 73 PHE A N 1
ATOM 562 C CA . PHE A 1 73 ? -1.557 -9.553 14.673 1.00 73.69 73 PHE A CA 1
ATOM 563 C C . PHE A 1 73 ? -2.859 -9.979 13.984 1.00 73.69 73 PHE A C 1
ATOM 565 O O . PHE A 1 73 ? -3.664 -9.138 13.603 1.00 73.69 73 PHE A O 1
ATOM 572 N N . ASN A 1 74 ? -3.076 -11.284 13.828 1.00 74.31 74 ASN A N 1
ATOM 573 C CA . ASN A 1 74 ? -4.327 -11.861 13.350 1.00 74.31 74 ASN A CA 1
ATOM 574 C C . ASN A 1 74 ? -5.327 -12.181 14.478 1.00 74.31 74 ASN A C 1
ATOM 576 O O . ASN A 1 74 ? -6.407 -12.707 14.181 1.00 74.31 74 ASN A O 1
ATOM 580 N N . ASP A 1 75 ? -4.965 -11.928 15.741 1.00 80.44 75 ASP A N 1
ATOM 581 C CA . ASP A 1 75 ? -5.845 -12.136 16.886 1.00 80.44 75 ASP A CA 1
ATOM 582 C C . ASP A 1 75 ? -7.006 -11.141 16.850 1.00 80.44 75 ASP A C 1
ATOM 584 O O . ASP A 1 75 ? -6.828 -9.953 16.583 1.00 80.44 75 ASP A O 1
ATOM 588 N N . ASN A 1 76 ? -8.216 -11.617 17.158 1.00 81.50 76 ASN A N 1
ATOM 589 C CA . ASN A 1 76 ? -9.426 -10.796 17.056 1.00 81.50 76 ASN A CA 1
ATOM 590 C C . ASN A 1 76 ? -9.339 -9.519 17.904 1.00 81.50 76 ASN A C 1
ATOM 592 O O . ASN A 1 76 ? -9.727 -8.462 17.430 1.00 81.50 76 ASN A O 1
ATOM 596 N N . GLN A 1 77 ? -8.796 -9.606 19.123 1.00 76.19 77 GLN A N 1
ATOM 597 C CA . GLN A 1 77 ? -8.635 -8.438 19.998 1.00 76.19 77 GLN A CA 1
ATOM 598 C C . GLN A 1 77 ? -7.711 -7.385 19.379 1.00 76.19 77 GLN A C 1
ATOM 600 O O . GLN A 1 77 ? -8.005 -6.197 19.446 1.00 76.19 77 GLN A O 1
ATOM 605 N N . VAL A 1 78 ? -6.621 -7.817 18.740 1.00 74.00 78 VAL A N 1
ATOM 606 C CA . VAL A 1 78 ? -5.670 -6.914 18.085 1.00 74.00 78 VAL A CA 1
ATOM 607 C C . VAL A 1 78 ? -6.315 -6.232 16.882 1.00 74.00 78 VAL A C 1
ATOM 609 O O . VAL A 1 78 ? -6.176 -5.024 16.714 1.00 74.00 78 VAL A O 1
ATOM 612 N N . ILE A 1 79 ? -7.074 -6.980 16.081 1.00 73.56 79 ILE A N 1
ATOM 613 C CA . ILE A 1 79 ? -7.788 -6.421 14.928 1.00 73.56 79 ILE A CA 1
ATOM 614 C C . ILE A 1 79 ? -8.875 -5.431 15.374 1.00 73.56 79 ILE A C 1
ATOM 616 O O . ILE A 1 79 ? -9.038 -4.383 14.752 1.00 73.56 79 ILE A O 1
ATOM 620 N N . THR A 1 80 ? -9.585 -5.711 16.471 1.00 76.44 80 THR A N 1
ATOM 621 C CA . THR A 1 80 ? -10.544 -4.761 17.056 1.00 76.44 80 THR A CA 1
ATOM 622 C C . THR A 1 80 ? -9.859 -3.462 17.473 1.00 76.44 80 THR A C 1
ATOM 624 O O . THR A 1 80 ? -10.334 -2.394 17.097 1.00 76.44 80 THR A O 1
ATOM 627 N N . ILE A 1 81 ? -8.714 -3.538 18.160 1.00 74.94 81 ILE A N 1
ATOM 628 C CA . ILE A 1 81 ? -7.932 -2.350 18.536 1.00 74.94 81 ILE A CA 1
ATOM 629 C C . ILE A 1 81 ? -7.530 -1.548 17.288 1.00 74.94 81 ILE A C 1
ATOM 631 O O . ILE A 1 81 ? -7.685 -0.334 17.267 1.00 74.94 81 ILE A O 1
ATOM 635 N N . GLN A 1 82 ? -7.092 -2.209 16.215 1.00 73.25 82 GLN A N 1
ATOM 636 C CA . GLN A 1 82 ? -6.714 -1.534 14.964 1.00 73.25 82 GLN A CA 1
ATOM 637 C C . GLN A 1 82 ? -7.893 -0.814 14.291 1.00 73.25 82 GLN A C 1
ATOM 639 O O . GLN A 1 82 ? -7.721 0.268 13.729 1.00 73.25 82 GLN A O 1
ATOM 644 N N . LEU A 1 83 ? -9.095 -1.395 14.345 1.00 75.06 83 LEU A N 1
ATOM 645 C CA . LEU A 1 83 ? -10.313 -0.755 13.844 1.00 75.06 83 LEU A CA 1
ATOM 646 C C . LEU A 1 83 ? -10.701 0.461 14.700 1.00 75.06 83 LEU A C 1
ATOM 648 O O . LEU A 1 83 ? -11.044 1.508 14.152 1.00 75.06 83 LEU A O 1
ATOM 652 N N . GLU A 1 84 ? -10.589 0.361 16.026 1.00 74.31 84 GLU A N 1
ATOM 653 C CA . GLU A 1 84 ? -10.814 1.486 16.944 1.00 74.31 84 GLU A CA 1
ATOM 654 C C . GLU A 1 84 ? -9.788 2.614 16.742 1.00 74.31 84 GLU A C 1
ATOM 656 O O . GLU A 1 84 ? -10.145 3.794 16.749 1.00 74.31 84 GLU A O 1
ATOM 661 N N . GLU A 1 85 ? -8.523 2.271 16.496 1.00 74.12 85 GLU A N 1
ATOM 662 C CA . GLU A 1 85 ? -7.471 3.234 16.169 1.00 74.12 85 GLU A CA 1
ATOM 663 C C . GLU A 1 85 ? -7.744 3.943 14.837 1.00 74.12 85 GLU A C 1
ATOM 665 O O . GLU A 1 85 ? -7.587 5.163 14.752 1.00 74.12 85 GLU A O 1
ATOM 670 N N . L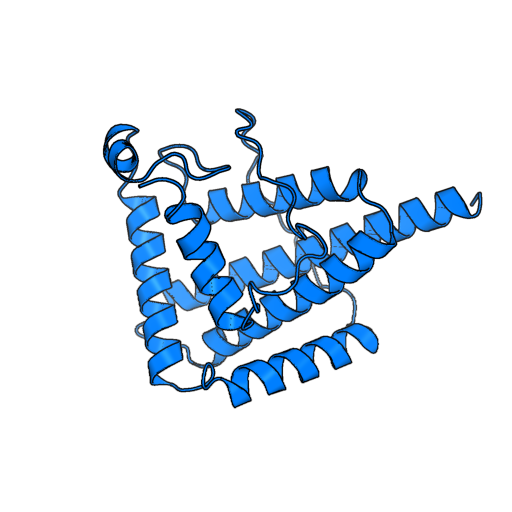EU A 1 86 ? -8.217 3.223 13.812 1.00 74.69 86 LEU A N 1
ATOM 671 C CA . LEU A 1 86 ? -8.619 3.830 12.540 1.00 74.69 86 LEU A CA 1
ATOM 672 C C . LEU A 1 86 ? -9.809 4.781 12.714 1.00 74.69 86 LEU A C 1
ATOM 674 O O . LEU A 1 86 ? -9.821 5.869 12.133 1.00 74.69 86 LEU A O 1
ATOM 678 N N . LYS A 1 87 ? -10.790 4.400 13.535 1.00 76.19 87 LYS A N 1
ATOM 679 C CA . LYS A 1 87 ? -11.923 5.262 13.878 1.00 76.19 87 LYS A CA 1
ATOM 680 C C . LYS A 1 87 ? -11.461 6.547 14.565 1.00 76.19 87 LYS A C 1
ATOM 682 O O . LYS A 1 87 ? -11.801 7.640 14.113 1.00 76.19 87 LYS A O 1
ATOM 687 N N . SER A 1 88 ? -10.631 6.417 15.599 1.00 75.12 88 SER A N 1
ATOM 688 C CA . SER A 1 88 ? -10.034 7.543 16.327 1.00 75.12 88 SER A CA 1
ATOM 689 C C . SER A 1 88 ? -9.231 8.459 15.398 1.00 75.12 88 SER A C 1
ATOM 691 O O . SER A 1 88 ? -9.345 9.685 15.460 1.00 75.12 88 SER A O 1
ATOM 693 N N . LEU A 1 89 ? -8.478 7.877 14.459 1.00 73.50 89 LEU A N 1
ATOM 694 C CA . LEU A 1 89 ? -7.752 8.628 13.442 1.00 73.50 89 LEU A CA 1
ATOM 695 C C . LEU A 1 89 ? -8.708 9.407 12.531 1.00 73.50 89 LEU A C 1
ATOM 697 O O . LEU A 1 89 ? -8.508 10.593 12.292 1.00 73.50 89 LEU A O 1
ATOM 701 N N . ASN A 1 90 ? -9.773 8.780 12.041 1.00 73.50 90 ASN A N 1
ATOM 702 C CA . ASN A 1 90 ? -10.739 9.454 11.179 1.00 73.50 90 ASN A CA 1
ATOM 703 C C . ASN A 1 90 ? -11.443 10.619 11.905 1.00 73.50 90 ASN A C 1
ATOM 705 O O . ASN A 1 90 ? -11.591 11.710 11.350 1.00 73.50 90 ASN A O 1
ATOM 709 N N . GLU A 1 91 ? -11.814 10.428 13.173 1.00 77.50 91 GLU A N 1
ATOM 710 C CA . GLU A 1 91 ? -12.359 11.489 14.030 1.00 77.50 91 GLU A CA 1
ATOM 711 C C . GLU A 1 91 ? -11.352 12.626 14.242 1.00 77.50 91 GLU A C 1
ATOM 713 O O . GLU A 1 91 ? -11.711 13.802 14.157 1.00 77.50 91 GLU A O 1
ATOM 718 N N . PHE A 1 92 ? -10.075 12.295 14.446 1.00 74.94 92 PHE A N 1
ATOM 719 C CA . PHE A 1 92 ? -9.001 13.275 14.568 1.00 74.94 92 PHE A CA 1
ATOM 720 C C . PHE A 1 92 ? -8.897 14.183 13.332 1.00 74.94 92 PHE A C 1
ATOM 722 O O . PHE A 1 92 ? -8.825 15.406 13.487 1.00 74.94 92 PHE A O 1
ATOM 729 N N . PHE A 1 93 ? -8.925 13.607 12.125 1.00 73.06 93 PHE A N 1
ATOM 730 C CA . PHE A 1 93 ? -8.876 14.365 10.868 1.00 73.06 93 PHE A CA 1
ATOM 731 C C . PHE A 1 93 ? -10.132 15.230 10.665 1.00 73.06 93 PHE A C 1
ATOM 733 O O . PHE A 1 93 ? -10.031 16.360 10.196 1.00 73.06 93 PHE A O 1
ATOM 740 N N . ARG A 1 94 ? -11.314 14.748 11.073 1.00 74.00 94 ARG A N 1
ATOM 741 C CA . ARG A 1 94 ? -12.566 15.527 11.004 1.00 74.00 94 ARG A CA 1
ATOM 742 C C . ARG A 1 94 ? -12.582 16.717 11.966 1.00 74.00 94 ARG A C 1
ATOM 744 O O . ARG A 1 94 ? -13.097 17.777 11.619 1.00 74.00 94 ARG A O 1
ATOM 751 N N . ASN A 1 95 ? -12.031 16.547 13.167 1.00 70.75 95 ASN A N 1
ATOM 752 C CA . ASN A 1 95 ? -12.139 17.536 14.240 1.00 70.75 95 ASN A CA 1
ATOM 753 C C . ASN A 1 95 ? -11.027 18.601 14.211 1.00 70.75 95 ASN A C 1
ATOM 755 O O . ASN A 1 95 ? -11.230 19.706 14.714 1.00 70.75 95 ASN A O 1
ATOM 759 N N . ASN A 1 96 ? -9.863 18.317 13.615 1.00 64.25 96 ASN A N 1
ATOM 760 C CA . ASN A 1 96 ? -8.741 19.264 13.552 1.00 64.25 96 ASN A CA 1
ATOM 761 C C . ASN A 1 96 ? -8.744 20.114 12.276 1.00 64.25 96 ASN A C 1
ATOM 763 O O . ASN A 1 96 ? -7.846 20.042 11.434 1.00 64.25 96 ASN A O 1
ATOM 767 N N . THR A 1 97 ? -9.745 20.985 12.172 1.00 56.16 97 THR A N 1
ATOM 768 C CA . THR A 1 97 ? -9.906 21.931 11.056 1.00 56.16 97 THR A CA 1
ATOM 769 C C . THR A 1 97 ? -9.062 23.202 11.189 1.00 56.16 97 THR A C 1
ATOM 771 O O . THR A 1 97 ? -8.953 23.967 10.232 1.00 56.16 97 THR A O 1
ATOM 774 N N . THR A 1 98 ? -8.433 23.441 12.345 1.00 54.22 98 THR A N 1
ATOM 775 C CA . THR A 1 98 ? -7.658 24.660 12.622 1.00 54.22 98 THR A CA 1
ATOM 776 C C . THR A 1 98 ? -6.191 24.355 12.918 1.00 54.22 98 THR A C 1
ATOM 778 O O . THR A 1 98 ? -5.841 23.322 13.489 1.00 54.22 98 THR A O 1
ATOM 781 N N . SER A 1 99 ? -5.306 25.294 12.566 1.00 55.44 99 SER A N 1
ATOM 782 C CA . SER A 1 99 ? -3.864 25.205 12.846 1.00 55.44 99 SER A CA 1
ATOM 783 C C . SER A 1 99 ? -3.546 25.116 14.346 1.00 55.44 99 SER A C 1
ATOM 785 O O . SER A 1 99 ? -2.484 24.621 14.727 1.00 55.44 99 SER A O 1
ATOM 787 N N . GLU A 1 100 ? -4.469 25.551 15.209 1.00 49.50 100 GLU A N 1
ATOM 788 C CA . GLU A 1 100 ? -4.321 25.530 16.665 1.00 49.50 100 GLU A CA 1
ATOM 789 C C . GLU A 1 100 ? -4.532 24.147 17.285 1.00 49.50 100 GLU A C 1
ATOM 791 O O . GLU A 1 100 ? -3.789 23.798 18.201 1.00 49.50 100 GLU A O 1
ATOM 796 N N . GLY A 1 101 ? -5.440 23.323 16.744 1.00 49.22 101 GLY A N 1
ATOM 797 C CA . GLY A 1 101 ? -5.615 21.929 17.180 1.00 49.22 101 GLY A CA 1
ATOM 798 C C . GLY A 1 101 ? -4.374 21.066 16.918 1.00 49.22 101 GLY A C 1
ATOM 799 O O . GLY A 1 101 ? -4.029 20.178 17.694 1.00 49.22 101 GLY A O 1
ATOM 800 N N . THR A 1 102 ? -3.610 21.411 15.879 1.00 48.03 102 THR A N 1
ATOM 801 C CA . THR A 1 102 ? -2.379 20.710 15.481 1.00 48.03 102 THR A CA 1
ATOM 802 C C . THR A 1 102 ? -1.103 21.238 16.152 1.00 48.03 102 THR A C 1
ATOM 804 O O . THR A 1 102 ? -0.059 20.588 16.075 1.00 48.03 102 THR A O 1
ATOM 807 N N . LYS A 1 103 ? -1.152 22.387 16.855 1.00 45.19 103 LYS A N 1
ATOM 808 C CA . LYS A 1 103 ? 0.028 22.994 17.522 1.00 45.19 103 LYS A CA 1
ATOM 809 C C . LYS A 1 103 ? 0.684 22.054 18.539 1.00 45.19 103 LYS A C 1
ATOM 811 O O . LYS A 1 103 ? 1.897 22.110 18.723 1.00 45.19 103 LYS A O 1
ATOM 816 N N . PHE A 1 104 ? -0.097 21.182 19.176 1.00 42.78 104 PHE A N 1
ATOM 817 C CA . PHE A 1 104 ? 0.378 20.269 20.225 1.00 42.78 104 PHE A CA 1
ATOM 818 C C . PHE A 1 104 ? 1.002 18.973 19.691 1.00 42.78 104 PHE A C 1
ATOM 820 O O . PHE A 1 104 ? 1.601 18.211 20.445 1.00 42.78 104 PHE A O 1
ATOM 827 N N . ILE A 1 105 ? 0.885 18.738 18.387 1.00 46.03 105 ILE A N 1
ATOM 828 C CA . ILE A 1 105 ? 1.153 17.452 17.739 1.00 46.03 105 ILE A CA 1
ATOM 829 C C . ILE A 1 105 ? 2.442 17.496 16.897 1.00 46.03 105 ILE A C 1
ATOM 831 O O . ILE A 1 105 ? 3.111 16.476 16.697 1.00 46.03 105 ILE A O 1
ATOM 835 N N . GLY A 1 106 ? 2.860 18.699 16.496 1.00 45.94 106 GLY A N 1
ATOM 836 C CA . GLY A 1 106 ? 3.923 18.906 15.516 1.00 45.94 106 GLY A CA 1
ATOM 837 C C . GLY A 1 106 ? 3.387 18.809 14.086 1.00 45.94 106 GLY A C 1
ATOM 838 O O . GLY A 1 106 ? 2.257 18.384 13.861 1.00 45.94 106 GLY A O 1
ATOM 839 N N . GLN A 1 107 ? 4.187 19.239 13.109 1.00 51.84 107 GLN A N 1
ATOM 840 C CA . GLN A 1 107 ? 3.821 19.105 11.697 1.00 51.84 107 GLN A CA 1
ATOM 841 C C . GLN A 1 107 ? 3.767 17.620 11.321 1.00 51.84 107 GLN A C 1
ATOM 843 O O . GLN A 1 107 ? 4.729 16.882 11.544 1.00 51.84 107 GLN A O 1
ATOM 848 N N . ILE A 1 108 ? 2.630 17.190 10.781 1.00 55.94 108 ILE A N 1
ATOM 849 C CA . ILE A 1 108 ? 2.487 15.899 10.112 1.00 55.94 108 ILE A CA 1
ATOM 850 C C . ILE A 1 108 ? 2.932 16.132 8.668 1.00 55.94 108 ILE A C 1
ATOM 852 O O . ILE A 1 108 ? 2.376 16.996 7.992 1.00 55.94 108 ILE A O 1
ATOM 856 N N . GLU A 1 109 ? 3.954 15.412 8.211 1.00 59.47 109 GLU A N 1
ATOM 857 C CA . GLU A 1 109 ? 4.469 15.584 6.850 1.00 59.47 109 GLU A CA 1
ATOM 858 C C . GLU A 1 109 ? 3.369 15.302 5.815 1.00 59.47 109 GLU A C 1
ATOM 860 O O . GLU A 1 109 ? 2.669 14.291 5.903 1.00 59.47 109 GLU A O 1
ATOM 865 N N . GLY A 1 110 ? 3.196 16.219 4.859 1.00 59.94 110 GLY A N 1
ATOM 866 C CA . GLY A 1 110 ? 2.163 16.147 3.817 1.00 59.94 110 GLY A CA 1
ATOM 867 C C . GLY A 1 110 ? 0.741 16.486 4.269 1.00 59.94 110 GLY A C 1
ATOM 868 O O . GLY A 1 110 ? -0.142 16.623 3.429 1.00 59.94 110 GLY A O 1
ATOM 869 N N . TYR A 1 111 ? 0.500 16.662 5.568 1.00 66.38 111 TYR A N 1
ATOM 870 C CA . TYR A 1 111 ? -0.799 17.081 6.086 1.00 66.38 111 TYR A CA 1
ATOM 871 C C . TYR A 1 111 ? -0.893 18.603 6.140 1.00 66.38 111 TYR A C 1
ATOM 873 O O . TYR A 1 111 ? 0.035 19.303 6.547 1.00 66.38 111 TYR A O 1
ATOM 881 N N . SER A 1 112 ? -2.074 19.117 5.821 1.00 68.81 112 SER A N 1
ATOM 882 C CA . SER A 1 112 ? -2.415 20.519 6.042 1.00 68.81 112 SER A CA 1
ATOM 883 C C . SER A 1 112 ? -3.730 20.613 6.820 1.00 68.81 112 SER A C 1
ATOM 885 O O . SER A 1 112 ? -4.608 19.780 6.600 1.00 68.81 112 SER A O 1
ATOM 887 N N . PRO A 1 113 ? -3.896 21.598 7.726 1.00 68.25 113 PRO A N 1
ATOM 888 C CA . PRO A 1 113 ? -5.123 21.732 8.507 1.00 68.25 113 PRO A CA 1
ATOM 889 C C . PRO A 1 113 ? -6.385 21.735 7.634 1.00 68.25 113 PRO A C 1
ATOM 891 O O . PRO A 1 113 ? -6.410 22.352 6.563 1.00 68.25 113 PRO A O 1
ATOM 894 N N . GLY A 1 114 ? -7.422 21.034 8.100 1.00 70.94 114 GLY A N 1
ATOM 895 C CA . GLY A 1 114 ? -8.688 20.874 7.380 1.00 70.94 114 GLY A CA 1
ATOM 896 C C . GLY A 1 114 ? -8.691 19.796 6.294 1.00 70.94 114 GLY A C 1
ATOM 897 O O . GLY A 1 114 ? -9.700 19.649 5.616 1.00 70.94 114 GLY A O 1
ATOM 898 N N . MET A 1 115 ? -7.594 19.055 6.124 1.00 75.44 115 MET A N 1
ATOM 899 C CA . MET A 1 115 ? -7.543 17.872 5.268 1.00 75.44 115 MET A CA 1
ATOM 900 C C . MET A 1 115 ? -8.210 16.684 5.965 1.00 75.44 115 MET A C 1
ATOM 902 O O . MET A 1 115 ? -7.992 16.450 7.151 1.00 75.44 115 MET A O 1
ATOM 906 N N . THR A 1 116 ? -9.000 15.918 5.227 1.00 80.31 116 THR A N 1
ATOM 907 C CA . THR A 1 116 ? -9.577 14.644 5.665 1.00 80.31 116 THR A CA 1
ATOM 908 C C . THR A 1 116 ? -8.549 13.512 5.582 1.00 80.31 116 THR A C 1
ATOM 910 O O . THR A 1 116 ? -7.539 13.616 4.885 1.00 80.31 116 THR A O 1
ATOM 913 N N . LEU A 1 117 ? -8.805 12.395 6.274 1.00 77.25 117 LEU A N 1
ATOM 914 C CA . LEU A 1 117 ? -7.945 11.208 6.185 1.00 77.25 117 LEU A CA 1
ATOM 915 C C . LEU A 1 117 ? -7.821 10.717 4.735 1.00 77.25 117 LEU A C 1
ATOM 917 O O . LEU A 1 117 ? -6.757 10.281 4.309 1.00 77.25 117 LEU A O 1
ATOM 921 N N . GLU A 1 118 ? -8.902 10.825 3.967 1.00 82.38 118 GLU A N 1
ATOM 922 C CA . GLU A 1 118 ? -8.925 10.418 2.570 1.00 82.38 118 GLU A CA 1
ATOM 923 C C . GLU A 1 118 ? -8.025 11.294 1.689 1.00 82.38 118 GLU A C 1
ATOM 925 O O . GLU A 1 118 ? -7.193 10.764 0.953 1.00 82.38 118 GLU A O 1
ATOM 930 N N . GLU A 1 119 ? -8.136 12.617 1.811 1.00 81.88 119 GLU A N 1
ATOM 931 C CA . GLU A 1 119 ? -7.293 13.566 1.074 1.00 81.88 119 GLU A CA 1
ATOM 932 C C . GLU A 1 119 ? -5.811 13.420 1.443 1.00 81.88 119 GLU A C 1
ATOM 934 O O . GLU A 1 119 ? -4.937 13.542 0.586 1.00 81.88 119 GLU A O 1
ATOM 939 N N . TYR A 1 120 ? -5.514 13.104 2.706 1.00 78.25 120 TYR A N 1
ATOM 940 C CA . TYR A 1 120 ? -4.145 12.838 3.140 1.00 78.25 120 TYR A CA 1
ATOM 941 C C . TYR A 1 120 ? -3.556 11.589 2.478 1.00 78.25 120 TYR A C 1
ATOM 943 O O . TYR A 1 120 ? -2.398 11.586 2.048 1.00 78.25 120 TYR A O 1
ATOM 951 N N . ILE A 1 121 ? -4.354 10.528 2.361 1.00 81.62 121 ILE A N 1
ATOM 952 C CA . ILE A 1 121 ? -3.939 9.288 1.698 1.00 81.62 121 ILE A CA 1
ATOM 953 C C . ILE A 1 121 ? -3.743 9.527 0.199 1.00 81.62 121 ILE A C 1
ATOM 955 O O . ILE A 1 121 ? -2.736 9.084 -0.355 1.00 81.62 121 ILE A O 1
ATOM 959 N N . ASP A 1 122 ? -4.630 10.294 -0.437 1.00 84.88 122 ASP A N 1
ATOM 960 C CA . ASP A 1 122 ? -4.491 10.694 -1.842 1.00 84.88 122 ASP A CA 1
ATOM 961 C C . ASP A 1 122 ? -3.197 11.462 -2.085 1.00 84.88 122 ASP A C 1
ATOM 963 O O . ASP A 1 122 ? -2.443 1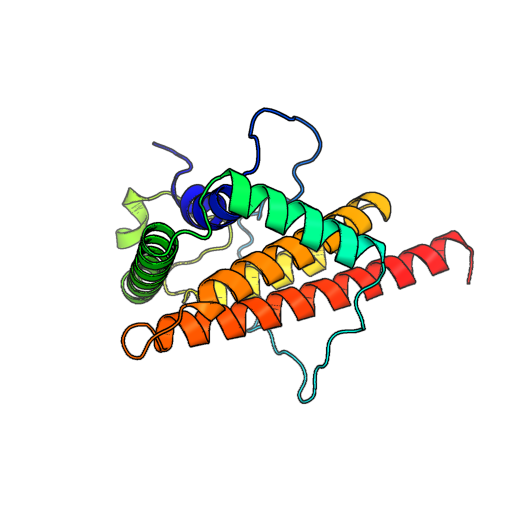1.139 -3.006 1.00 84.88 122 ASP A O 1
ATOM 967 N N . GLN A 1 123 ? -2.912 12.442 -1.228 1.00 80.25 123 GLN A N 1
ATOM 968 C CA . GLN A 1 123 ? -1.687 13.222 -1.298 1.00 80.25 123 GLN A CA 1
ATOM 969 C C . GLN A 1 123 ? -0.448 12.340 -1.106 1.00 80.25 123 GLN A C 1
ATOM 971 O O . GLN A 1 123 ? 0.508 12.445 -1.874 1.00 80.25 123 GLN A O 1
ATOM 976 N N . THR A 1 124 ? -0.474 11.425 -0.137 1.00 79.38 124 THR A N 1
ATOM 977 C CA . THR A 1 124 ? 0.632 10.490 0.119 1.00 79.38 124 THR A CA 1
ATOM 978 C C . THR A 1 124 ? 0.910 9.595 -1.087 1.00 79.38 124 THR A C 1
ATOM 980 O O . THR A 1 124 ? 2.066 9.401 -1.474 1.00 79.38 124 THR A O 1
ATOM 983 N N . ILE A 1 125 ? -0.139 9.067 -1.717 1.00 83.88 125 ILE A N 1
ATOM 984 C CA . ILE A 1 125 ? -0.007 8.197 -2.887 1.00 83.88 125 ILE A CA 1
ATOM 985 C C . ILE A 1 125 ? 0.523 8.978 -4.087 1.00 83.88 125 ILE A C 1
ATOM 987 O O . ILE A 1 125 ? 1.463 8.518 -4.733 1.00 83.88 125 ILE A O 1
ATOM 991 N N . GLN A 1 126 ? 0.003 10.176 -4.351 1.00 83.56 126 GLN A N 1
ATOM 992 C CA . GLN A 1 126 ? 0.465 10.994 -5.476 1.00 83.56 126 GLN A CA 1
ATOM 993 C C . GLN A 1 126 ? 1.914 11.454 -5.314 1.00 83.56 126 GLN A C 1
ATOM 995 O O . GLN A 1 126 ? 2.696 11.348 -6.256 1.00 83.56 126 GLN A O 1
ATOM 1000 N N . ILE A 1 127 ? 2.319 11.856 -4.107 1.00 79.44 127 ILE A N 1
ATOM 1001 C CA . ILE A 1 127 ? 3.724 12.170 -3.808 1.00 79.44 127 ILE A CA 1
ATOM 1002 C C . ILE A 1 127 ? 4.608 10.940 -4.026 1.00 79.44 127 ILE A C 1
ATOM 1004 O O . ILE A 1 127 ? 5.701 11.054 -4.579 1.00 79.44 127 ILE A O 1
ATOM 1008 N N . THR A 1 128 ? 4.138 9.757 -3.627 1.00 81.44 128 THR A N 1
ATOM 1009 C CA . THR A 1 128 ? 4.885 8.510 -3.831 1.00 81.44 128 THR A CA 1
ATOM 1010 C C . THR A 1 128 ? 5.055 8.201 -5.320 1.00 81.44 128 THR A C 1
ATOM 1012 O O . THR A 1 128 ? 6.158 7.847 -5.730 1.00 81.44 128 THR A O 1
ATOM 1015 N N . ILE A 1 129 ? 4.014 8.393 -6.140 1.00 85.81 129 ILE A N 1
ATOM 1016 C CA . ILE A 1 129 ? 4.076 8.225 -7.603 1.00 85.81 129 ILE A CA 1
ATOM 1017 C C . ILE A 1 129 ? 5.088 9.198 -8.220 1.00 85.81 129 ILE A C 1
ATOM 1019 O O . ILE A 1 129 ? 5.937 8.784 -9.010 1.00 85.81 129 ILE A O 1
ATOM 1023 N N . GLU A 1 130 ? 5.043 10.478 -7.847 1.00 84.75 130 GLU A N 1
ATOM 1024 C CA . GLU A 1 130 ? 5.980 11.475 -8.375 1.00 84.75 130 GLU A CA 1
ATOM 1025 C C . GLU A 1 130 ? 7.426 11.186 -7.957 1.00 84.75 130 GLU A C 1
ATOM 1027 O O . GLU A 1 130 ? 8.337 11.215 -8.787 1.00 84.75 130 GLU A O 1
ATOM 1032 N N . ASN A 1 131 ? 7.648 10.812 -6.695 1.00 78.75 131 ASN A N 1
ATOM 1033 C CA . ASN A 1 131 ? 8.977 10.454 -6.204 1.00 78.75 131 ASN A CA 1
ATOM 1034 C C . ASN A 1 131 ? 9.508 9.172 -6.863 1.00 78.75 131 ASN A C 1
ATOM 1036 O O . ASN A 1 131 ? 10.692 9.102 -7.202 1.00 78.75 131 ASN A O 1
ATOM 1040 N N . ALA A 1 132 ? 8.646 8.179 -7.110 1.00 82.81 132 ALA A N 1
ATOM 1041 C CA . ALA A 1 132 ? 9.008 6.914 -7.752 1.00 82.81 132 ALA A CA 1
ATOM 1042 C C . ALA A 1 132 ? 9.687 7.112 -9.119 1.00 82.81 132 ALA A C 1
ATOM 1044 O O . ALA A 1 132 ? 10.622 6.381 -9.458 1.00 82.81 132 ALA A O 1
ATOM 1045 N N . LYS A 1 133 ? 9.313 8.150 -9.877 1.00 88.50 133 LYS A N 1
ATOM 1046 C CA . LYS A 1 133 ? 9.935 8.475 -11.174 1.00 88.50 133 LYS A CA 1
ATOM 1047 C C . LYS A 1 133 ? 11.440 8.741 -11.069 1.00 88.50 133 LYS A C 1
ATOM 1049 O O . LYS A 1 133 ? 12.176 8.465 -12.017 1.00 88.50 133 LYS A O 1
ATOM 1054 N N . ASN A 1 134 ? 11.923 9.203 -9.917 1.00 85.44 134 ASN A N 1
ATOM 1055 C CA . ASN A 1 134 ? 13.332 9.542 -9.695 1.00 85.44 134 ASN A CA 1
ATOM 1056 C C . ASN A 1 134 ? 14.149 8.404 -9.065 1.00 85.44 134 ASN A C 1
ATOM 1058 O O . ASN A 1 134 ? 15.372 8.498 -8.978 1.00 85.44 134 ASN A O 1
ATOM 1062 N N . HIS A 1 135 ? 13.504 7.313 -8.649 1.00 83.62 135 HIS A N 1
ATOM 1063 C CA . HIS A 1 135 ? 14.176 6.188 -8.004 1.00 83.62 135 HIS A CA 1
ATOM 1064 C C . HIS A 1 135 ? 14.697 5.141 -9.014 1.00 83.62 135 HIS A C 1
ATOM 1066 O O . HIS A 1 135 ? 14.204 5.062 -10.150 1.00 83.62 135 HIS A O 1
ATOM 1072 N N . PRO A 1 136 ? 15.722 4.347 -8.635 1.00 86.06 136 PRO A N 1
ATOM 1073 C CA . PRO A 1 136 ? 16.236 3.258 -9.465 1.00 86.06 136 PRO A CA 1
ATOM 1074 C C . PRO A 1 136 ? 15.250 2.084 -9.538 1.00 86.06 136 PRO A C 1
ATOM 1076 O O . PRO A 1 136 ? 14.472 1.862 -8.610 1.00 86.06 136 PRO A O 1
ATOM 1079 N N . ILE A 1 137 ? 15.319 1.290 -10.613 1.00 88.19 137 ILE A N 1
ATOM 1080 C CA . ILE A 1 137 ? 14.405 0.157 -10.857 1.00 88.19 137 ILE A CA 1
ATOM 1081 C C . ILE A 1 137 ? 14.379 -0.834 -9.685 1.00 88.19 137 ILE A C 1
ATOM 1083 O O . ILE A 1 137 ? 13.303 -1.285 -9.303 1.00 88.19 137 ILE A O 1
ATOM 1087 N N . GLU A 1 138 ? 15.529 -1.153 -9.088 1.00 86.62 138 GLU A N 1
ATOM 1088 C CA . GLU A 1 138 ? 15.592 -2.099 -7.963 1.00 86.62 138 GLU A CA 1
ATOM 1089 C C . GLU A 1 138 ? 14.798 -1.611 -6.745 1.00 86.62 138 GLU A C 1
ATOM 1091 O O . GLU A 1 138 ? 14.026 -2.372 -6.169 1.00 86.62 138 GLU A O 1
ATOM 1096 N N . PHE A 1 139 ? 14.871 -0.316 -6.427 1.00 86.50 139 PHE A N 1
ATOM 1097 C CA . PHE A 1 139 ? 14.045 0.271 -5.371 1.00 86.50 139 PHE A CA 1
ATOM 1098 C C . PHE A 1 139 ? 12.550 0.157 -5.693 1.00 86.50 139 PHE A C 1
ATOM 1100 O O . PHE A 1 139 ? 11.740 -0.141 -4.821 1.00 86.50 139 PHE A O 1
ATOM 1107 N N . LEU A 1 140 ? 12.171 0.375 -6.954 1.00 85.56 140 LEU A N 1
ATOM 1108 C CA . LEU A 1 140 ? 10.776 0.291 -7.384 1.00 85.56 140 LEU A CA 1
ATOM 1109 C C . LEU A 1 140 ? 10.234 -1.142 -7.329 1.00 85.56 140 LEU A C 1
ATOM 1111 O O . LEU A 1 140 ? 9.062 -1.340 -7.011 1.00 85.56 140 LEU A O 1
ATOM 1115 N N . LYS A 1 141 ? 11.078 -2.145 -7.600 1.00 87.88 141 LYS A N 1
ATOM 1116 C CA . LYS A 1 141 ? 10.725 -3.559 -7.415 1.00 87.88 141 LYS A CA 1
ATOM 1117 C C . LYS A 1 141 ? 10.441 -3.862 -5.945 1.00 87.88 141 LYS A C 1
ATOM 1119 O O . LYS A 1 141 ? 9.423 -4.487 -5.661 1.00 87.88 141 LYS A O 1
ATOM 1124 N N . ASP A 1 142 ? 11.276 -3.377 -5.029 1.00 83.06 142 ASP A N 1
ATOM 1125 C CA . ASP A 1 142 ? 11.055 -3.552 -3.589 1.00 83.06 142 ASP A CA 1
ATOM 1126 C C . ASP A 1 142 ? 9.794 -2.818 -3.117 1.00 83.06 142 ASP A C 1
ATOM 1128 O O . ASP A 1 142 ? 8.957 -3.405 -2.432 1.00 83.06 142 ASP A O 1
ATOM 1132 N N . LEU A 1 143 ? 9.589 -1.572 -3.558 1.00 85.50 143 LEU A N 1
ATOM 1133 C CA . LEU A 1 143 ? 8.383 -0.798 -3.254 1.00 85.50 143 LEU A CA 1
ATOM 1134 C C . LEU A 1 143 ? 7.113 -1.521 -3.724 1.00 85.50 143 LEU A C 1
ATOM 1136 O O . LEU A 1 143 ? 6.141 -1.611 -2.977 1.00 85.50 143 LEU A O 1
ATOM 1140 N N . ARG A 1 144 ? 7.124 -2.098 -4.932 1.00 90.62 144 ARG A N 1
ATOM 1141 C CA . ARG A 1 144 ? 6.020 -2.922 -5.447 1.00 90.62 144 ARG A CA 1
ATOM 1142 C C . ARG A 1 144 ? 5.696 -4.095 -4.512 1.00 90.62 144 ARG A C 1
ATOM 1144 O O . ARG A 1 144 ? 4.519 -4.388 -4.298 1.00 90.62 144 ARG A O 1
ATOM 1151 N N . LEU A 1 145 ? 6.713 -4.754 -3.952 1.00 86.44 145 LEU A N 1
ATOM 1152 C CA . LEU A 1 145 ? 6.535 -5.856 -3.002 1.00 86.44 145 LEU A CA 1
ATOM 1153 C C . LEU A 1 145 ? 6.005 -5.379 -1.641 1.00 86.44 145 LEU A C 1
ATOM 1155 O O . LEU A 1 145 ? 5.182 -6.058 -1.033 1.00 86.44 145 LEU A O 1
ATOM 1159 N N . GLU A 1 146 ? 6.431 -4.214 -1.161 1.00 85.44 146 GLU A N 1
ATOM 1160 C CA . GLU A 1 146 ? 5.894 -3.639 0.078 1.00 85.44 146 GLU A CA 1
ATOM 1161 C C . GLU A 1 146 ? 4.424 -3.228 -0.069 1.00 85.44 146 GLU A C 1
ATOM 1163 O O . GLU A 1 146 ? 3.609 -3.531 0.804 1.00 85.44 146 GLU A O 1
ATOM 1168 N N . ILE A 1 147 ? 4.044 -2.643 -1.209 1.00 85.62 147 ILE A N 1
ATOM 1169 C CA . ILE A 1 147 ? 2.652 -2.265 -1.481 1.00 85.62 147 ILE A CA 1
ATOM 1170 C C . ILE A 1 147 ? 1.719 -3.481 -1.394 1.00 85.62 147 ILE A C 1
ATOM 1172 O O . ILE A 1 147 ? 0.663 -3.396 -0.765 1.00 85.62 147 ILE A O 1
ATOM 1176 N N . VAL A 1 148 ? 2.095 -4.635 -1.964 1.00 88.12 148 VAL A N 1
ATOM 1177 C CA . VAL A 1 148 ? 1.249 -5.843 -1.870 1.00 88.12 148 VAL A CA 1
ATOM 1178 C C . VAL A 1 148 ? 1.147 -6.378 -0.439 1.00 88.12 148 VAL A C 1
ATOM 1180 O O . VAL A 1 148 ? 0.092 -6.886 -0.059 1.00 88.12 148 VAL A O 1
ATOM 1183 N N . SER A 1 149 ? 2.191 -6.219 0.380 1.00 84.88 149 SER A N 1
ATOM 1184 C CA . SER A 1 149 ? 2.137 -6.543 1.810 1.00 84.88 149 SER A CA 1
ATOM 1185 C C . SER A 1 149 ? 1.178 -5.626 2.572 1.00 84.88 149 SER A C 1
ATOM 1187 O O . SER A 1 149 ? 0.421 -6.115 3.412 1.00 84.88 149 SER A O 1
ATOM 1189 N N . TRP A 1 150 ? 1.158 -4.325 2.264 1.00 83.75 150 TRP A N 1
ATOM 1190 C CA . TRP A 1 150 ? 0.212 -3.374 2.862 1.00 83.75 150 TRP A CA 1
ATOM 1191 C C . TRP A 1 150 ? -1.228 -3.694 2.478 1.00 83.75 150 TRP A C 1
ATOM 1193 O O . TRP A 1 150 ? -2.088 -3.782 3.353 1.00 83.75 150 TRP A O 1
ATOM 1203 N N . VAL A 1 151 ? -1.485 -3.949 1.190 1.00 87.31 151 VAL A N 1
ATOM 1204 C CA . VAL A 1 151 ? -2.810 -4.367 0.710 1.00 87.31 151 VAL A CA 1
ATOM 1205 C C . VAL A 1 151 ? -3.254 -5.642 1.424 1.00 87.31 151 VAL A C 1
ATOM 1207 O O . VAL A 1 151 ? -4.377 -5.704 1.916 1.00 87.31 151 VAL A O 1
ATOM 1210 N N . PHE A 1 152 ? -2.379 -6.643 1.549 1.00 86.56 152 PHE A N 1
ATOM 1211 C CA . PHE A 1 152 ? -2.702 -7.872 2.272 1.00 86.56 152 PHE A CA 1
ATOM 1212 C C . PHE A 1 152 ? -3.075 -7.613 3.741 1.00 86.56 152 PHE A C 1
ATOM 1214 O O . PHE A 1 152 ? -4.085 -8.136 4.212 1.00 86.56 152 PHE A O 1
ATOM 1221 N N . ALA A 1 153 ? -2.302 -6.790 4.457 1.00 81.88 153 ALA A N 1
ATOM 1222 C CA . ALA A 1 153 ? -2.588 -6.450 5.850 1.00 81.88 153 ALA A CA 1
ATOM 1223 C C . ALA A 1 153 ? -3.944 -5.737 5.999 1.00 81.88 153 ALA A C 1
ATOM 1225 O O . ALA A 1 153 ? -4.741 -6.101 6.862 1.00 81.88 153 ALA A O 1
ATOM 1226 N N . LEU A 1 154 ? -4.250 -4.788 5.111 1.00 85.19 154 LEU A N 1
ATOM 1227 C CA . LEU A 1 154 ? -5.544 -4.104 5.077 1.00 85.19 154 LEU A CA 1
ATOM 1228 C C . LEU A 1 154 ? -6.699 -5.083 4.822 1.00 85.19 154 LEU A C 1
ATOM 1230 O O . LEU A 1 154 ? -7.713 -5.042 5.519 1.00 85.19 154 LEU A O 1
ATOM 1234 N N . GLN A 1 155 ? -6.543 -6.016 3.877 1.00 86.06 155 GLN A N 1
ATOM 1235 C CA . GLN A 1 155 ? -7.564 -7.035 3.610 1.00 86.06 155 GLN A CA 1
ATOM 1236 C C . GLN A 1 155 ? -7.757 -8.000 4.787 1.00 86.06 155 GLN A C 1
ATOM 1238 O O . GLN A 1 155 ? -8.878 -8.449 5.031 1.00 86.06 155 GLN A O 1
ATOM 1243 N N . LEU A 1 156 ? -6.703 -8.291 5.553 1.00 84.56 156 LEU A N 1
ATOM 1244 C CA . LEU A 1 156 ? -6.819 -9.101 6.762 1.00 84.56 156 LEU A CA 1
ATOM 1245 C C . LEU A 1 156 ? -7.681 -8.405 7.822 1.00 84.56 156 LEU A C 1
ATOM 1247 O O . LEU A 1 156 ? -8.590 -9.037 8.359 1.00 84.56 156 LEU A O 1
ATOM 1251 N N . ILE A 1 157 ? -7.452 -7.115 8.079 1.00 82.75 157 ILE A N 1
ATOM 1252 C CA . ILE A 1 157 ? -8.284 -6.325 9.003 1.00 82.75 157 ILE A CA 1
ATOM 1253 C C . ILE A 1 157 ? -9.727 -6.297 8.491 1.00 82.75 157 ILE A C 1
ATOM 1255 O O . ILE A 1 157 ? -10.661 -6.620 9.226 1.00 82.75 157 ILE A O 1
ATOM 1259 N N . LYS A 1 158 ? -9.906 -6.021 7.191 1.00 84.38 158 LYS A N 1
ATOM 1260 C CA . LYS A 1 158 ? -11.221 -5.995 6.537 1.00 84.38 158 LYS A CA 1
ATOM 1261 C C . LYS A 1 158 ? -11.976 -7.327 6.651 1.00 84.38 158 LYS A C 1
ATOM 1263 O O . LYS A 1 158 ? -13.201 -7.352 6.698 1.00 84.38 158 LYS A O 1
ATOM 1268 N N . SER A 1 159 ? -11.277 -8.458 6.716 1.00 83.81 159 SER A N 1
ATOM 1269 C CA . SER A 1 159 ? -11.926 -9.771 6.850 1.00 83.81 159 SER A CA 1
ATOM 1270 C C . SER A 1 159 ? -12.664 -9.971 8.183 1.00 83.81 159 SER A C 1
ATOM 1272 O O . SER A 1 159 ? -13.440 -10.916 8.313 1.00 83.81 159 SER A O 1
ATOM 1274 N N . ARG A 1 160 ? -12.437 -9.095 9.172 1.00 8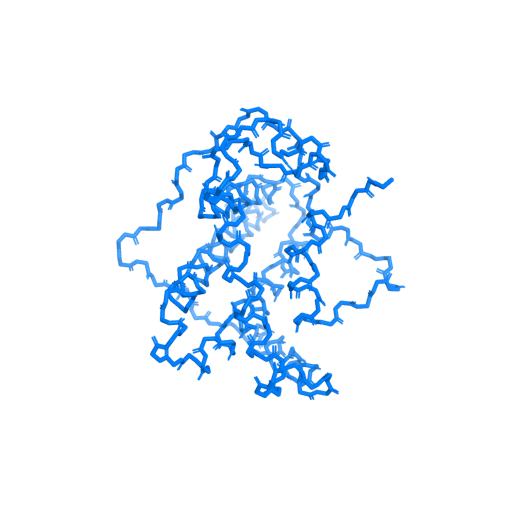1.88 160 ARG A N 1
ATOM 1275 C CA . ARG A 1 160 ? -13.058 -9.148 10.507 1.00 81.88 160 ARG A CA 1
ATOM 1276 C C . ARG A 1 160 ? -14.118 -8.077 10.742 1.00 81.88 160 ARG A C 1
ATOM 1278 O O . ARG A 1 160 ? -14.560 -7.909 11.872 1.00 81.88 160 ARG A O 1
ATOM 1285 N N . CYS A 1 161 ? -14.516 -7.371 9.692 1.00 82.31 161 CYS A N 1
ATOM 1286 C CA . CYS A 1 161 ? -15.544 -6.349 9.774 1.00 82.31 161 CYS A CA 1
ATOM 1287 C C . CYS A 1 161 ? -16.878 -6.907 10.261 1.00 82.31 161 CYS A C 1
ATOM 1289 O O . CYS A 1 161 ? -17.328 -7.968 9.824 1.00 82.31 161 CYS A O 1
ATOM 1291 N N . ASP A 1 162 ? -17.533 -6.132 11.112 1.00 78.81 162 ASP A N 1
ATOM 1292 C CA . ASP A 1 162 ? -18.891 -6.364 11.576 1.00 78.81 162 ASP A CA 1
ATOM 1293 C C . ASP A 1 162 ? -19.782 -5.145 11.279 1.00 78.81 162 ASP A C 1
ATOM 1295 O O . ASP A 1 162 ? -19.381 -4.184 10.617 1.00 78.81 162 ASP A O 1
ATOM 1299 N N . VAL A 1 163 ? -21.031 -5.187 11.745 1.00 75.88 163 VAL A N 1
ATOM 1300 C CA . VAL A 1 163 ? -21.996 -4.099 11.525 1.00 75.88 163 VAL A CA 1
ATOM 1301 C C . VAL A 1 163 ? -21.534 -2.790 12.187 1.00 75.88 163 VAL A C 1
ATOM 1303 O O . VAL A 1 163 ? -21.770 -1.714 11.637 1.00 75.88 163 VAL A O 1
ATOM 1306 N N . ASN A 1 164 ? -20.841 -2.875 13.327 1.00 75.00 164 ASN A N 1
ATOM 1307 C CA . ASN A 1 164 ? -20.412 -1.722 14.123 1.00 75.00 164 ASN A CA 1
ATOM 1308 C C . ASN A 1 164 ? -19.158 -1.032 13.564 1.00 75.00 164 ASN A C 1
ATOM 1310 O O . ASN A 1 164 ? -18.891 0.107 13.930 1.00 75.00 164 ASN A O 1
ATOM 1314 N N . THR A 1 165 ? -18.416 -1.708 12.684 1.00 75.88 165 THR A N 1
ATOM 1315 C CA . THR A 1 165 ? -17.153 -1.242 12.077 1.00 75.88 165 THR A CA 1
ATOM 1316 C C . THR A 1 165 ? -17.278 -0.982 10.570 1.00 75.88 165 THR A C 1
ATOM 1318 O O . THR A 1 165 ? -16.296 -0.870 9.837 1.00 75.88 165 THR A O 1
ATOM 1321 N N . SER A 1 166 ? -18.513 -0.910 10.061 1.00 80.75 166 SER A N 1
ATOM 1322 C CA . SER A 1 166 ? -18.776 -0.867 8.619 1.00 80.75 166 SER A CA 1
ATOM 1323 C C . SER A 1 166 ? -18.215 0.374 7.907 1.00 80.75 166 SER A C 1
ATOM 1325 O O . SER A 1 166 ? -17.883 0.287 6.723 1.00 80.75 166 SER A O 1
ATOM 1327 N N . GLU A 1 167 ? -18.079 1.514 8.590 1.00 83.94 167 GLU A N 1
ATOM 1328 C CA . GLU A 1 167 ? -17.490 2.732 8.017 1.00 83.94 167 GLU A CA 1
ATOM 1329 C C . GLU A 1 167 ? -15.968 2.618 7.898 1.00 83.94 167 GLU A C 1
ATOM 1331 O O . GLU A 1 167 ? -15.405 2.886 6.835 1.00 83.94 167 GLU A O 1
ATOM 1336 N N . GLU A 1 168 ? -15.309 2.139 8.950 1.00 81.44 168 GLU A N 1
ATOM 1337 C CA . GLU A 1 168 ? -13.872 1.868 8.995 1.00 81.44 168 GLU A CA 1
ATOM 1338 C C . GLU A 1 168 ? -13.491 0.848 7.921 1.00 81.44 168 GLU A C 1
ATOM 1340 O O . GLU A 1 168 ? -12.505 1.003 7.206 1.00 81.44 168 GLU A O 1
ATOM 1345 N N . CYS A 1 169 ? -14.330 -0.162 7.726 1.00 85.19 169 CYS A N 1
ATOM 1346 C CA . CYS A 1 169 ? -14.134 -1.193 6.721 1.00 85.19 169 CYS A CA 1
ATOM 1347 C C . CYS A 1 169 ? -14.313 -0.704 5.282 1.00 85.19 169 CYS A C 1
ATOM 1349 O O . CYS A 1 169 ? -13.602 -1.163 4.381 1.00 85.19 169 CYS A O 1
ATOM 1351 N N . LYS A 1 170 ? -15.223 0.251 5.051 1.00 87.69 170 LYS A N 1
ATOM 1352 C CA . LYS A 1 170 ? -15.301 0.965 3.768 1.00 87.69 170 LYS A CA 1
ATOM 1353 C C . LYS A 1 170 ? -14.036 1.784 3.538 1.00 87.69 170 LYS A C 1
ATOM 1355 O O . LYS A 1 170 ? -13.469 1.700 2.452 1.00 87.69 170 LYS A O 1
ATOM 1360 N N . ALA A 1 171 ? -13.547 2.490 4.560 1.00 84.19 171 ALA A N 1
ATOM 1361 C CA . ALA A 1 171 ? -12.292 3.229 4.470 1.00 84.19 171 ALA A CA 1
ATOM 1362 C C . ALA A 1 171 ? -11.111 2.296 4.149 1.00 84.19 171 ALA A C 1
ATOM 1364 O O . ALA A 1 171 ? -10.385 2.550 3.195 1.00 84.19 171 ALA A O 1
ATOM 1365 N N . ILE A 1 172 ? -10.968 1.164 4.846 1.00 84.44 172 ILE A N 1
ATOM 1366 C CA . ILE A 1 172 ? -9.931 0.152 4.567 1.00 84.44 172 ILE A CA 1
ATOM 1367 C C . ILE A 1 172 ? -10.024 -0.368 3.130 1.00 84.44 172 ILE A C 1
ATOM 1369 O O . ILE A 1 172 ? -8.995 -0.551 2.475 1.00 84.44 172 ILE A O 1
ATOM 1373 N N . SER A 1 173 ? -11.240 -0.604 2.625 1.00 88.12 173 SER A N 1
ATOM 1374 C CA . SER A 1 173 ? -11.442 -1.016 1.235 1.00 88.12 173 SER A CA 1
ATOM 1375 C C . SER A 1 173 ? -10.928 0.044 0.266 1.00 88.12 173 SER A C 1
ATOM 1377 O O . SER A 1 173 ? -10.085 -0.269 -0.567 1.00 88.12 173 SER A O 1
ATOM 1379 N N . ASN A 1 174 ? -11.356 1.296 0.436 1.00 88.25 174 ASN A N 1
ATOM 1380 C CA . ASN A 1 174 ? -10.937 2.398 -0.426 1.00 88.25 174 ASN A CA 1
ATOM 1381 C C . ASN A 1 174 ? -9.414 2.592 -0.386 1.00 88.25 174 ASN A C 1
ATOM 1383 O O . ASN A 1 174 ? -8.780 2.767 -1.420 1.00 88.25 174 ASN A O 1
ATOM 1387 N N . ILE A 1 175 ? -8.805 2.517 0.800 1.00 86.81 175 ILE A N 1
ATOM 1388 C CA . ILE A 1 175 ? -7.351 2.631 0.971 1.00 86.81 175 ILE A CA 1
ATOM 1389 C C . ILE A 1 175 ? -6.631 1.480 0.260 1.00 86.81 175 ILE A C 1
ATOM 1391 O O . ILE A 1 175 ? -5.621 1.703 -0.406 1.00 86.81 175 ILE A O 1
ATOM 1395 N N . SER A 1 176 ? -7.161 0.257 0.355 1.00 88.81 176 SER A N 1
ATOM 1396 C CA . SER A 1 176 ? -6.608 -0.902 -0.356 1.00 88.81 176 SER A CA 1
ATOM 1397 C C . SER A 1 176 ? -6.627 -0.699 -1.869 1.00 88.81 176 SER A C 1
ATOM 1399 O O . SER A 1 176 ? -5.623 -0.968 -2.525 1.00 88.81 176 SER A O 1
ATOM 1401 N N . ASP A 1 177 ? -7.729 -0.182 -2.416 1.00 91.31 177 ASP A N 1
ATOM 1402 C CA . ASP A 1 177 ? -7.865 0.087 -3.850 1.00 91.31 177 ASP A CA 1
ATOM 1403 C C . ASP A 1 177 ? -6.876 1.167 -4.311 1.00 91.31 177 ASP A C 1
ATOM 1405 O O . ASP A 1 177 ? -6.230 1.020 -5.350 1.00 91.31 177 ASP A O 1
ATOM 1409 N N . LYS A 1 178 ? -6.665 2.211 -3.500 1.00 90.50 178 LYS A N 1
ATOM 1410 C CA . LYS A 1 178 ? -5.673 3.258 -3.787 1.00 90.50 178 LYS A CA 1
ATOM 1411 C C . LYS A 1 178 ? -4.232 2.728 -3.743 1.00 90.50 178 LYS A C 1
ATOM 1413 O O . LYS A 1 178 ? -3.416 3.103 -4.584 1.00 90.50 178 LYS A O 1
ATOM 1418 N N . TYR A 1 179 ? -3.906 1.807 -2.834 1.00 89.56 179 TYR A N 1
ATOM 1419 C CA . TYR A 1 179 ? -2.603 1.130 -2.847 1.00 89.56 179 TYR A CA 1
ATOM 1420 C C . TYR A 1 179 ? -2.437 0.185 -4.043 1.00 89.56 179 TYR A C 1
ATOM 1422 O O . TYR A 1 179 ? -1.353 0.112 -4.621 1.00 89.56 179 TYR A O 1
ATOM 1430 N N . LEU A 1 180 ? -3.496 -0.507 -4.465 1.00 94.06 180 LEU A N 1
ATOM 1431 C CA . LEU A 1 180 ? -3.469 -1.298 -5.698 1.00 94.06 180 LEU A CA 1
ATOM 1432 C C . LEU A 1 180 ? -3.252 -0.410 -6.928 1.00 94.06 180 LEU A C 1
ATOM 1434 O O . LEU A 1 180 ? -2.485 -0.778 -7.814 1.00 94.06 180 LEU A O 1
ATOM 1438 N N . PHE A 1 181 ? -3.849 0.781 -6.960 1.00 95.00 181 PHE A N 1
ATOM 1439 C CA . PHE A 1 181 ? -3.558 1.777 -7.986 1.00 95.00 181 PHE A CA 1
ATOM 1440 C C . PHE A 1 181 ? -2.080 2.201 -7.965 1.00 95.00 181 PHE A C 1
ATOM 1442 O O . PHE A 1 181 ? -1.418 2.157 -9.002 1.00 95.00 181 PHE A O 1
ATOM 1449 N N . LEU A 1 182 ? -1.523 2.511 -6.787 1.00 92.75 182 LEU A N 1
ATOM 1450 C CA . LEU A 1 182 ? -0.097 2.828 -6.634 1.00 92.75 182 LEU A CA 1
ATOM 1451 C C . LEU A 1 182 ? 0.806 1.709 -7.179 1.00 92.75 182 LEU A C 1
ATOM 1453 O O . LEU A 1 182 ? 1.790 1.992 -7.862 1.00 92.75 182 LEU A O 1
ATOM 1457 N N . ARG A 1 183 ? 0.472 0.439 -6.915 1.00 94.88 183 ARG A N 1
ATOM 1458 C CA . ARG A 1 183 ? 1.199 -0.713 -7.471 1.00 94.88 183 ARG A CA 1
ATOM 1459 C C . ARG A 1 183 ? 1.246 -0.662 -9.000 1.00 94.88 183 ARG A C 1
ATOM 1461 O O . ARG A 1 183 ? 2.318 -0.869 -9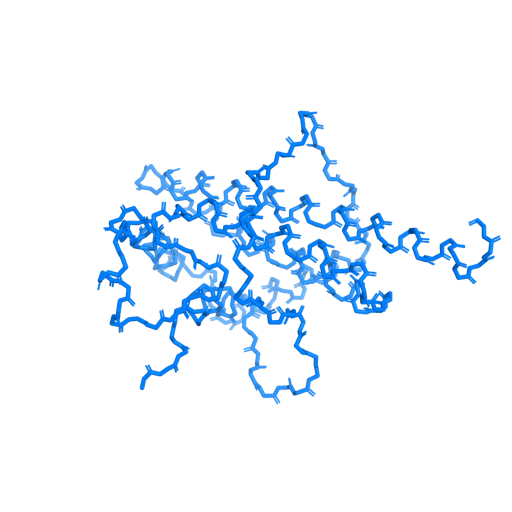.566 1.00 94.88 183 ARG A O 1
ATOM 1468 N N . GLU A 1 184 ? 0.121 -0.405 -9.665 1.00 96.81 184 GLU A N 1
ATOM 1469 C CA . GLU A 1 184 ? 0.074 -0.330 -11.133 1.00 96.81 184 GLU A CA 1
ATOM 1470 C C . GLU A 1 184 ? 0.899 0.839 -11.678 1.00 96.81 184 GLU A C 1
ATOM 1472 O O . GLU A 1 184 ? 1.615 0.675 -12.666 1.00 96.81 184 GLU A O 1
ATOM 1477 N N . GLU A 1 185 ? 0.873 1.996 -11.016 1.00 95.81 185 GLU A N 1
ATOM 1478 C CA . GLU A 1 185 ? 1.712 3.136 -11.399 1.00 95.81 185 GLU A CA 1
ATOM 1479 C C . GLU A 1 185 ? 3.206 2.811 -11.261 1.00 95.81 185 GLU A C 1
ATOM 1481 O O . GLU A 1 185 ? 3.990 3.077 -12.173 1.00 95.81 185 GLU A O 1
ATOM 1486 N N . VAL A 1 186 ? 3.613 2.133 -10.183 1.00 93.44 186 VAL A N 1
ATOM 1487 C CA . VAL A 1 186 ? 4.997 1.658 -10.022 1.00 93.44 186 VAL A CA 1
ATOM 1488 C C . VAL A 1 186 ? 5.382 0.670 -11.132 1.00 93.44 186 VAL A C 1
ATOM 1490 O O . VAL A 1 186 ? 6.484 0.760 -11.676 1.00 93.44 186 VAL A O 1
ATOM 1493 N N . ILE A 1 187 ? 4.487 -0.244 -11.526 1.00 96.12 187 ILE A N 1
ATOM 1494 C CA . ILE A 1 187 ? 4.719 -1.176 -12.646 1.00 96.12 187 ILE A CA 1
ATOM 1495 C C . ILE A 1 187 ? 4.934 -0.419 -13.963 1.00 96.12 187 ILE A C 1
ATOM 1497 O O . ILE A 1 187 ? 5.853 -0.761 -14.717 1.00 96.12 187 ILE A O 1
ATOM 1501 N N . LYS A 1 188 ? 4.125 0.610 -14.239 1.00 96.38 188 LYS A N 1
ATOM 1502 C CA . LYS A 1 188 ? 4.280 1.459 -15.430 1.00 96.38 188 LYS A CA 1
ATOM 1503 C C . LYS A 1 188 ? 5.642 2.149 -15.437 1.00 96.38 188 LYS A C 1
ATOM 1505 O O . LYS A 1 188 ? 6.379 1.996 -16.408 1.00 96.38 188 LYS A O 1
ATOM 1510 N N . ILE A 1 189 ? 6.025 2.785 -14.328 1.00 95.94 189 ILE A N 1
ATOM 1511 C CA . ILE A 1 189 ? 7.318 3.477 -14.194 1.00 95.94 189 ILE A CA 1
ATOM 1512 C C . ILE A 1 189 ? 8.492 2.504 -14.393 1.00 95.94 189 ILE A C 1
ATOM 1514 O O . ILE A 1 189 ? 9.437 2.818 -15.117 1.00 95.94 189 ILE A O 1
ATOM 1518 N N . ILE A 1 190 ? 8.443 1.303 -13.798 1.00 94.50 190 ILE A N 1
ATOM 1519 C CA . ILE A 1 190 ? 9.467 0.263 -14.012 1.00 94.50 190 ILE A CA 1
ATOM 1520 C C . ILE A 1 190 ? 9.556 -0.104 -15.494 1.00 94.50 190 ILE A C 1
ATOM 1522 O O . ILE A 1 190 ? 10.656 -0.219 -16.034 1.00 94.50 190 ILE A O 1
ATOM 1526 N N . THR A 1 191 ? 8.411 -0.294 -16.150 1.00 95.00 191 THR A N 1
ATOM 1527 C CA . THR A 1 191 ? 8.342 -0.691 -17.562 1.00 95.00 191 THR A CA 1
ATOM 1528 C C . THR A 1 191 ? 8.938 0.382 -18.470 1.00 95.00 191 THR A C 1
ATOM 1530 O O . THR A 1 191 ? 9.729 0.060 -19.354 1.00 95.00 191 THR A O 1
ATOM 1533 N N . GLU A 1 192 ? 8.601 1.650 -18.242 1.00 95.50 192 GLU A N 1
ATOM 1534 C CA . GLU A 1 192 ? 9.136 2.792 -18.993 1.00 95.50 192 GLU A CA 1
ATOM 1535 C C . GLU A 1 192 ? 10.648 2.939 -18.807 1.00 95.50 192 GLU A C 1
ATOM 1537 O O . GLU A 1 192 ? 11.383 3.028 -19.791 1.00 95.50 192 GLU A O 1
ATOM 1542 N N . LYS A 1 193 ? 11.134 2.878 -17.561 1.00 94.12 193 LYS A N 1
ATOM 1543 C CA . LYS A 1 193 ? 12.575 2.925 -17.267 1.00 94.12 193 LYS A CA 1
ATOM 1544 C C . LYS A 1 193 ? 13.326 1.760 -17.907 1.00 94.12 193 LYS A C 1
ATOM 1546 O O . LYS A 1 193 ? 14.371 1.971 -18.512 1.00 94.12 193 LYS A O 1
ATOM 1551 N N . SER A 1 194 ? 12.773 0.549 -17.828 1.00 91.75 194 SER A N 1
ATOM 1552 C CA . SER A 1 194 ? 13.399 -0.644 -18.410 1.00 91.75 194 SER A CA 1
ATOM 1553 C C . SER A 1 194 ? 13.542 -0.522 -19.928 1.00 91.75 194 SER A C 1
ATOM 1555 O O . SER A 1 194 ? 14.575 -0.907 -20.462 1.00 91.75 194 SER A O 1
ATOM 1557 N N . LYS A 1 195 ? 12.537 0.036 -20.623 1.00 92.38 195 LYS A N 1
ATOM 1558 C CA . LYS A 1 195 ? 12.595 0.308 -22.072 1.00 92.38 195 LYS A CA 1
ATOM 1559 C C . LYS A 1 195 ? 13.680 1.327 -22.424 1.00 92.38 195 LYS A C 1
ATOM 1561 O O . LYS A 1 195 ? 14.468 1.087 -23.335 1.00 92.38 195 LYS A O 1
ATOM 1566 N N . ALA A 1 196 ? 13.777 2.404 -21.645 1.00 88.88 196 ALA A N 1
ATOM 1567 C CA . ALA A 1 196 ? 14.807 3.420 -21.833 1.00 88.88 196 ALA A CA 1
ATOM 1568 C C . ALA A 1 196 ? 16.234 2.863 -21.644 1.00 88.88 196 ALA A C 1
ATOM 1570 O O . ALA A 1 196 ? 17.129 3.221 -22.405 1.00 88.88 196 ALA A O 1
ATOM 1571 N N . GLU A 1 197 ? 16.452 1.962 -20.677 1.00 85.50 197 GLU A N 1
ATOM 1572 C CA . GLU A 1 197 ? 17.762 1.332 -20.434 1.00 85.50 197 GLU A CA 1
ATOM 1573 C C . GLU A 1 197 ? 18.200 0.383 -21.563 1.00 85.50 197 GLU A C 1
ATOM 1575 O O . GLU A 1 197 ? 19.391 0.279 -21.852 1.00 85.50 197 GLU A O 1
ATOM 1580 N N . ILE A 1 198 ? 17.250 -0.287 -22.226 1.00 80.38 198 ILE A N 1
ATOM 1581 C CA . ILE A 1 198 ? 17.517 -1.214 -23.343 1.00 80.38 198 ILE A CA 1
ATOM 1582 C C . ILE A 1 198 ? 17.414 -0.556 -24.729 1.00 80.38 198 ILE A C 1
ATOM 1584 O O . ILE A 1 198 ? 17.599 -1.238 -25.736 1.00 80.38 198 ILE A O 1
ATOM 1588 N N . GLY A 1 199 ? 17.150 0.755 -24.790 1.00 59.88 199 GLY A N 1
ATOM 1589 C CA . GLY A 1 199 ? 17.090 1.534 -26.031 1.00 59.88 199 GLY A CA 1
ATOM 1590 C C . GLY A 1 199 ? 15.880 1.234 -26.925 1.00 59.88 199 GLY A C 1
ATOM 1591 O O . GLY A 1 199 ? 16.011 1.332 -28.146 1.00 59.88 199 GLY A O 1
ATOM 1592 N N . LEU A 1 200 ? 14.741 0.845 -26.337 1.00 49.66 200 LEU A N 1
ATOM 1593 C CA . LEU A 1 200 ? 13.474 0.553 -27.031 1.00 49.66 200 LEU A CA 1
ATOM 1594 C C . LEU A 1 200 ? 12.419 1.647 -26.841 1.00 49.66 200 LEU A C 1
ATOM 1596 O O . LEU A 1 200 ? 12.321 2.198 -25.722 1.00 49.66 200 LEU A O 1
#

Radius of gyration: 17.4 Å; chains: 1; bounding box: 42×42×49 Å

Secondary structure (DSSP, 8-state):
--S-SHHHHHHHHHHHTT--TT--S--SS------S-PPPP--PPTT--PPPPPHHHHHHHHHHHHHHHHTTTTSHHHHHHHHHHHHHHHHHHHH--STTTTTTT-PPTT--TT--HHHHHHHHHHHHHHHHTTS-HHHHHHHHHHHHHHHHHHHHHHTT--GGGHHHHHHHHHHHHHHHHHHHHHHHHHHHHHHHHHT-